Protein AF-A0AAW8M2N5-F1 (afdb_monomer_lite)

Sequence (302 aa):
MTERLRDKGEISAPSVSSPLQSGAGFVAFSQKALTTAKRERRYRFVQGSFRVTTLAVSMGLASPVYAETTIVPGGITCSRPGTSGTWTCQVPAAPGVGGHGMATITGIREGSTSSDVDLVQLNSWIANNLGQGSIVAGDTNSRAGAGALSLGMGASATDAGISAGYLAGSSASPGNWGNIAIGDQAGRLVNGQINIAVGAQAGVSVTGADNVALGFASGMGVIGNANFAAGGNSGQRIQGDYNTALGNQAGVDVEGSGNLAIGPLSGTAVKGNMNVALGWLAGSDIVADRSVSIGSEAVMSG

Structure (mmCIF, N/CA/C/O backbone):
data_AF-A0AAW8M2N5-F1
#
_entry.id   AF-A0AAW8M2N5-F1
#
loop_
_atom_site.group_PDB
_atom_site.id
_atom_site.type_symbol
_atom_site.label_atom_id
_atom_site.label_alt_id
_atom_site.label_comp_id
_atom_site.label_asym_id
_atom_site.label_entity_id
_atom_site.label_seq_id
_atom_site.pdbx_PDB_ins_code
_atom_site.Cartn_x
_atom_site.Cartn_y
_atom_site.Cartn_z
_atom_site.occupancy
_atom_site.B_iso_or_equiv
_atom_site.auth_seq_id
_atom_site.auth_comp_id
_atom_site.auth_asym_id
_atom_site.auth_atom_id
_atom_site.pdbx_PDB_model_num
ATOM 1 N N . MET A 1 1 ? 66.392 -28.907 -17.865 1.00 35.12 1 MET A N 1
ATOM 2 C CA . MET A 1 1 ? 67.578 -29.284 -17.069 1.00 35.12 1 MET A CA 1
ATOM 3 C C . MET A 1 1 ? 67.949 -28.082 -16.200 1.00 35.12 1 MET A C 1
ATOM 5 O O . MET A 1 1 ? 68.370 -27.085 -16.763 1.00 35.12 1 MET A O 1
ATOM 9 N N . THR A 1 2 ? 67.642 -28.175 -14.893 1.00 35.28 2 THR A N 1
ATOM 10 C CA . THR A 1 2 ? 68.252 -27.493 -13.712 1.00 35.28 2 THR A CA 1
ATOM 11 C C . THR A 1 2 ? 68.497 -25.965 -13.740 1.00 35.28 2 THR A C 1
ATOM 13 O O . THR A 1 2 ? 69.304 -25.503 -14.530 1.00 35.28 2 THR A O 1
ATOM 16 N N . GLU A 1 3 ? 67.780 -25.107 -12.991 1.00 38.44 3 GLU A N 1
ATOM 17 C CA . GLU A 1 3 ? 67.689 -24.883 -11.514 1.00 38.44 3 GLU A CA 1
ATOM 18 C C . GLU A 1 3 ? 68.742 -23.873 -10.971 1.00 38.44 3 GLU A C 1
ATOM 20 O O . GLU A 1 3 ? 69.931 -24.169 -11.007 1.00 38.44 3 GLU A O 1
ATOM 25 N N . ARG A 1 4 ? 68.323 -22.705 -10.429 1.00 34.38 4 ARG A N 1
ATOM 26 C CA . ARG A 1 4 ? 68.440 -22.326 -8.991 1.00 34.38 4 ARG A CA 1
ATOM 27 C C . ARG A 1 4 ? 68.085 -20.866 -8.643 1.00 34.38 4 ARG A C 1
ATOM 29 O O . ARG A 1 4 ? 68.373 -19.922 -9.364 1.00 34.38 4 ARG A O 1
ATOM 36 N N . LEU A 1 5 ? 67.473 -20.779 -7.460 1.00 37.44 5 LEU A N 1
ATOM 37 C CA . LEU A 1 5 ? 66.890 -19.672 -6.695 1.00 37.44 5 LEU A CA 1
ATOM 38 C C . LEU A 1 5 ? 67.917 -18.685 -6.105 1.00 37.44 5 LEU A C 1
ATOM 40 O O . LEU A 1 5 ? 69.009 -19.115 -5.736 1.00 37.44 5 LEU A O 1
ATOM 44 N N . ARG A 1 6 ? 67.494 -17.432 -5.853 1.00 39.78 6 ARG A N 1
ATOM 45 C CA . ARG A 1 6 ? 67.869 -16.611 -4.677 1.00 39.78 6 ARG A CA 1
ATOM 46 C C . ARG A 1 6 ? 66.755 -15.617 -4.308 1.00 39.78 6 ARG A C 1
ATOM 48 O O . ARG A 1 6 ? 65.919 -15.270 -5.129 1.00 39.78 6 ARG A O 1
ATOM 55 N N . ASP A 1 7 ? 66.778 -15.254 -3.034 1.00 39.53 7 ASP A N 1
ATOM 56 C CA . ASP A 1 7 ? 65.682 -14.940 -2.113 1.00 39.53 7 ASP A CA 1
ATOM 57 C C . ASP A 1 7 ? 65.466 -13.423 -1.867 1.00 39.53 7 ASP A C 1
ATOM 59 O O . ASP A 1 7 ? 66.414 -12.648 -1.971 1.00 39.53 7 ASP A O 1
ATOM 63 N N . LYS A 1 8 ? 64.254 -13.092 -1.384 1.00 35.25 8 LYS A N 1
ATOM 64 C CA . LYS A 1 8 ? 63.849 -12.014 -0.438 1.00 35.25 8 LYS A CA 1
ATOM 65 C C . LYS A 1 8 ? 63.829 -10.521 -0.827 1.00 35.25 8 LYS A C 1
ATOM 67 O O . LYS A 1 8 ? 64.847 -9.892 -1.086 1.00 35.25 8 LYS A O 1
ATOM 72 N N . GLY A 1 9 ? 62.643 -9.931 -0.624 1.00 31.70 9 GLY A N 1
ATOM 73 C CA . GLY A 1 9 ? 62.395 -8.503 -0.394 1.00 31.70 9 GLY A CA 1
ATOM 74 C C . GLY A 1 9 ? 61.045 -8.299 0.313 1.00 31.70 9 GLY A C 1
ATOM 75 O O . GLY A 1 9 ? 60.005 -8.303 -0.338 1.00 31.70 9 GLY A O 1
ATOM 76 N N . GLU A 1 10 ? 61.075 -8.191 1.646 1.00 33.66 10 GLU A N 1
ATOM 77 C CA . GLU A 1 10 ? 59.937 -7.872 2.526 1.00 33.66 10 GLU A CA 1
ATOM 78 C C . GLU A 1 10 ? 59.557 -6.383 2.457 1.00 33.66 10 GLU A C 1
ATOM 80 O O . GLU A 1 10 ? 60.407 -5.514 2.261 1.00 33.66 10 GLU A O 1
ATOM 85 N N . ILE A 1 11 ? 58.263 -6.107 2.652 1.00 33.78 11 ILE A N 1
ATOM 86 C CA . ILE A 1 11 ? 57.643 -4.777 2.665 1.00 33.78 11 ILE A CA 1
ATOM 87 C C . ILE A 1 11 ? 57.560 -4.256 4.107 1.00 33.78 11 ILE A C 1
ATOM 89 O O . ILE A 1 11 ? 57.090 -4.943 5.012 1.00 33.78 11 ILE A O 1
ATOM 93 N N . SER A 1 12 ? 58.000 -3.012 4.280 1.00 32.44 12 SER A N 1
ATOM 94 C CA . SER A 1 12 ? 58.073 -2.233 5.518 1.00 32.44 12 SER A CA 1
ATOM 95 C C . SER A 1 12 ? 56.713 -1.678 5.973 1.00 32.44 12 SER A C 1
ATOM 97 O O . SER A 1 12 ? 55.946 -1.172 5.157 1.00 32.44 12 SER A O 1
ATOM 99 N N . ALA A 1 13 ? 56.474 -1.642 7.287 1.00 34.09 13 ALA A N 1
ATOM 100 C CA . ALA A 1 13 ? 55.448 -0.819 7.939 1.00 34.09 13 ALA A CA 1
ATOM 101 C C . ALA A 1 13 ? 56.094 0.029 9.057 1.00 34.09 13 ALA A C 1
ATOM 103 O O . ALA A 1 13 ? 56.967 -0.497 9.753 1.00 34.09 13 ALA A O 1
ATOM 104 N N . PRO A 1 14 ? 55.707 1.307 9.264 1.00 36.50 14 PRO A N 1
ATOM 105 C CA . PRO A 1 14 ? 56.242 2.117 10.353 1.00 36.50 14 PRO A CA 1
ATOM 106 C C . PRO A 1 14 ? 55.323 2.173 11.588 1.00 36.50 14 PRO A C 1
ATOM 108 O O . PRO A 1 14 ? 54.108 2.001 11.529 1.00 36.50 14 PRO A O 1
ATOM 111 N N . SER A 1 15 ? 55.984 2.432 12.712 1.00 33.09 15 SER A N 1
ATOM 112 C CA . SER A 1 15 ? 55.554 2.490 14.114 1.00 33.09 15 SER A CA 1
ATOM 113 C C . SER A 1 15 ? 54.818 3.769 14.533 1.00 33.09 15 SER A C 1
ATOM 115 O O . SER A 1 15 ? 55.254 4.839 14.120 1.00 33.09 15 SER A O 1
ATOM 117 N N . VAL A 1 16 ? 53.887 3.683 15.504 1.00 32.69 16 VAL A N 1
ATOM 118 C CA . VAL A 1 16 ? 53.648 4.726 16.537 1.00 32.69 16 VAL A CA 1
ATOM 119 C C . VAL A 1 16 ? 53.200 4.086 17.875 1.00 32.69 16 VAL A C 1
ATOM 121 O O . VAL A 1 16 ? 52.563 3.039 17.912 1.00 32.69 16 VAL A O 1
ATOM 124 N N . SER A 1 17 ? 53.611 4.735 18.964 1.00 30.42 17 SER A N 1
ATOM 125 C CA . SER A 1 17 ? 53.649 4.435 20.404 1.00 30.42 17 SER A CA 1
ATOM 126 C C . SER A 1 17 ? 52.327 4.473 21.217 1.00 30.42 17 SER A C 1
ATOM 128 O O . SER A 1 17 ? 51.578 5.430 21.082 1.00 30.42 17 SER A O 1
ATOM 130 N N . SER A 1 18 ? 52.145 3.475 22.111 1.00 31.78 18 SER A N 1
ATOM 131 C CA . SER A 1 18 ? 51.698 3.439 23.547 1.00 31.78 18 SER A CA 1
ATOM 132 C C . SER A 1 18 ? 50.661 4.438 24.154 1.00 31.78 18 SER A C 1
ATOM 134 O O . SER A 1 18 ? 50.579 5.570 23.702 1.00 31.78 18 SER A O 1
ATOM 136 N N . PRO A 1 19 ? 50.125 4.192 25.379 1.00 47.25 19 PRO A N 1
ATOM 137 C CA . PRO A 1 19 ? 49.130 3.185 25.800 1.00 47.25 19 PRO A CA 1
ATOM 138 C C . PRO A 1 19 ? 47.932 3.829 26.563 1.00 47.25 19 PRO A C 1
ATOM 140 O O . PRO A 1 19 ? 48.054 4.947 27.047 1.00 47.25 19 PRO A O 1
ATOM 143 N N . LEU A 1 20 ? 46.801 3.132 26.774 1.00 26.81 20 LEU A N 1
ATOM 144 C CA . LEU A 1 20 ? 45.852 3.461 27.864 1.00 26.81 20 LEU A CA 1
ATOM 145 C C . LEU A 1 20 ? 44.888 2.302 28.178 1.00 26.81 20 LEU A C 1
ATOM 147 O O . LEU A 1 20 ? 44.364 1.634 27.291 1.00 26.81 20 LEU A O 1
ATOM 151 N N . GLN A 1 21 ? 44.712 2.070 29.479 1.00 32.06 21 GLN A N 1
ATOM 152 C CA . GLN A 1 21 ? 43.886 1.052 30.129 1.00 32.06 21 GLN A CA 1
ATOM 153 C C . GLN A 1 21 ? 42.381 1.368 30.089 1.00 32.06 21 GLN A C 1
ATOM 155 O O . GLN A 1 21 ? 41.981 2.518 30.230 1.00 32.06 21 GLN A O 1
ATOM 160 N N . SER A 1 22 ? 41.568 0.311 30.036 1.00 29.52 22 SER A N 1
ATOM 161 C CA . SER A 1 22 ? 40.323 0.019 30.792 1.00 29.52 22 SER A CA 1
ATOM 162 C C . SER A 1 22 ? 39.511 -0.944 29.910 1.00 29.52 22 SER A C 1
ATOM 164 O O . SER A 1 22 ? 39.483 -0.782 28.700 1.00 29.52 22 SER A O 1
ATOM 166 N N . GLY A 1 23 ? 38.949 -2.062 30.352 1.00 29.61 23 GLY A N 1
ATOM 167 C CA . GLY A 1 23 ? 38.239 -2.351 31.588 1.00 29.61 23 GLY A CA 1
ATOM 168 C C . GLY A 1 23 ? 36.891 -2.963 31.170 1.00 29.61 23 GLY A C 1
ATOM 169 O O . GLY A 1 23 ? 36.252 -2.440 30.267 1.00 29.61 23 GLY A O 1
ATOM 170 N N . ALA A 1 24 ? 36.484 -4.049 31.834 1.00 32.84 24 ALA A N 1
ATOM 171 C CA . ALA A 1 24 ? 35.226 -4.801 31.683 1.00 32.84 24 ALA A CA 1
ATOM 172 C C . ALA A 1 24 ? 35.176 -5.881 30.578 1.00 32.84 24 ALA A C 1
ATOM 174 O O . ALA A 1 24 ? 34.927 -5.634 29.402 1.00 32.84 24 ALA A O 1
ATOM 175 N N . GLY A 1 25 ? 35.376 -7.127 31.023 1.00 28.47 25 GLY A N 1
ATOM 176 C CA . GLY A 1 25 ? 35.178 -8.339 30.242 1.00 28.47 25 GLY A CA 1
ATOM 177 C C . GLY A 1 25 ? 33.706 -8.744 30.136 1.00 28.47 25 GLY A C 1
ATOM 178 O O . GLY A 1 25 ? 32.980 -8.788 31.127 1.00 28.47 25 GLY A O 1
ATOM 179 N N . PHE A 1 26 ? 33.310 -9.111 28.920 1.00 28.22 26 PHE A N 1
ATOM 180 C CA . PHE A 1 26 ? 32.185 -9.998 28.644 1.00 28.22 26 PHE A CA 1
ATOM 181 C C . PHE A 1 26 ? 32.666 -11.446 28.816 1.00 28.22 26 PHE A C 1
ATOM 183 O O . PHE A 1 26 ? 33.570 -11.888 28.109 1.00 28.22 26 PHE A O 1
ATOM 190 N N . VAL A 1 27 ? 32.077 -12.196 29.751 1.00 31.53 27 VAL A N 1
ATOM 191 C CA . VAL A 1 27 ? 32.311 -13.642 29.878 1.00 31.53 27 VAL A CA 1
ATOM 192 C C . VAL A 1 27 ? 31.273 -14.373 29.032 1.00 31.53 27 VAL A C 1
ATOM 194 O O . VAL A 1 27 ? 30.087 -14.388 29.356 1.00 31.53 27 VAL A O 1
ATOM 197 N N . ALA A 1 28 ? 31.736 -14.979 27.941 1.00 30.06 28 ALA A N 1
ATOM 198 C CA . ALA A 1 28 ? 30.980 -15.931 27.142 1.00 30.06 28 ALA A CA 1
ATOM 199 C C . ALA A 1 28 ? 30.916 -17.294 27.855 1.00 30.06 28 ALA A C 1
ATOM 201 O O . ALA A 1 28 ? 31.932 -17.829 28.302 1.00 30.06 28 ALA A O 1
ATOM 202 N N . PHE A 1 29 ? 29.713 -17.863 27.935 1.00 26.88 29 PHE A N 1
ATOM 203 C CA . PHE A 1 29 ? 29.480 -19.242 28.357 1.00 26.88 29 PHE A CA 1
ATOM 204 C C . PHE A 1 29 ? 30.089 -20.217 27.338 1.00 26.88 29 PHE A C 1
ATOM 206 O O . PHE A 1 29 ? 29.728 -20.197 26.164 1.00 26.88 29 PHE A O 1
ATOM 213 N N . SER A 1 30 ? 30.961 -21.114 27.802 1.00 33.38 30 SER A N 1
ATOM 214 C CA . SER A 1 30 ? 31.381 -22.306 27.061 1.00 33.38 30 SER A CA 1
ATOM 215 C C . SER A 1 30 ? 30.954 -23.545 27.843 1.00 33.38 30 SER A C 1
ATOM 217 O O . SER A 1 30 ? 31.400 -23.778 28.967 1.00 33.38 30 SER A O 1
ATOM 219 N N . GLN A 1 31 ? 30.033 -24.312 27.257 1.00 33.03 31 GLN A N 1
ATOM 220 C CA . GLN A 1 31 ? 29.623 -25.624 27.742 1.00 33.03 31 GLN A CA 1
ATOM 221 C C . GLN A 1 31 ? 30.753 -26.627 27.498 1.00 33.03 31 GLN A C 1
ATOM 223 O O . GLN A 1 31 ? 31.178 -26.833 26.361 1.00 33.03 31 GLN A O 1
ATOM 228 N N . LYS A 1 32 ? 31.185 -27.329 28.549 1.00 30.25 32 LYS A N 1
ATOM 229 C CA . LYS A 1 32 ? 31.897 -28.599 28.397 1.00 30.25 32 LYS A CA 1
ATOM 230 C C . LYS A 1 32 ? 31.340 -29.626 29.374 1.00 30.25 32 LYS A C 1
ATOM 232 O O . LYS A 1 32 ? 31.142 -29.350 30.553 1.00 30.25 32 LYS A O 1
ATOM 237 N N . ALA A 1 33 ? 31.013 -30.778 28.809 1.00 31.47 33 ALA A N 1
ATOM 238 C CA . ALA A 1 33 ? 30.183 -31.821 29.379 1.00 31.47 33 ALA A CA 1
ATOM 239 C C . ALA A 1 33 ? 30.949 -32.832 30.255 1.00 31.47 33 ALA A C 1
ATOM 241 O O . ALA A 1 33 ? 32.125 -33.093 30.025 1.00 31.47 33 ALA A O 1
ATOM 242 N N . LEU A 1 34 ? 30.173 -33.442 31.164 1.00 28.98 34 LEU A N 1
ATOM 243 C CA . LEU A 1 34 ? 30.237 -34.802 31.731 1.00 28.98 34 LEU A CA 1
ATOM 244 C C . LEU A 1 34 ? 31.520 -35.291 32.440 1.00 28.98 34 LEU A C 1
ATOM 246 O O . LEU A 1 34 ? 32.539 -35.537 31.807 1.00 28.98 34 LEU A O 1
ATOM 250 N N . THR A 1 35 ? 31.383 -35.701 33.712 1.00 31.33 35 THR A N 1
ATOM 251 C CA . THR A 1 35 ? 31.248 -37.136 34.085 1.00 31.33 35 THR A CA 1
ATOM 252 C C . THR A 1 35 ? 31.003 -37.372 35.598 1.00 31.33 35 THR A C 1
ATOM 254 O O . THR A 1 35 ? 31.789 -36.986 36.450 1.00 31.33 35 THR A O 1
ATOM 257 N N . THR A 1 36 ? 29.879 -38.049 35.881 1.00 31.61 36 THR A N 1
ATOM 258 C CA . THR A 1 36 ? 29.655 -39.168 36.832 1.00 31.61 36 THR A CA 1
ATOM 259 C C . THR A 1 36 ? 29.993 -39.053 38.335 1.00 31.61 36 THR A C 1
ATOM 261 O O . THR A 1 36 ? 31.144 -39.195 38.721 1.00 31.61 36 THR A O 1
ATOM 264 N N . ALA A 1 37 ? 28.964 -39.078 39.202 1.00 30.42 37 ALA A N 1
ATOM 265 C CA . ALA A 1 37 ? 28.880 -40.029 40.331 1.00 30.42 37 ALA A CA 1
ATOM 266 C C . ALA A 1 37 ? 27.469 -40.087 40.953 1.00 30.42 37 ALA A C 1
ATOM 268 O O . ALA A 1 37 ? 26.870 -39.088 41.338 1.00 30.42 37 ALA A O 1
ATOM 269 N N . LYS A 1 38 ? 26.959 -41.313 41.049 1.00 37.38 38 LYS A N 1
ATOM 270 C CA . LYS A 1 38 ? 25.618 -41.748 41.454 1.00 37.38 38 LYS A CA 1
ATOM 271 C C . LYS A 1 38 ? 25.557 -41.920 42.981 1.00 37.38 38 LYS A C 1
ATOM 273 O O . LYS A 1 38 ? 26.330 -42.714 43.513 1.00 37.38 38 LYS A O 1
ATOM 278 N N . ARG A 1 39 ? 24.625 -41.267 43.691 1.00 29.45 39 ARG A N 1
ATOM 279 C CA . ARG A 1 39 ? 24.182 -41.725 45.027 1.00 29.45 39 ARG A CA 1
ATOM 280 C C . ARG A 1 39 ? 22.834 -41.124 45.435 1.00 29.45 39 ARG A C 1
ATOM 282 O O . ARG A 1 39 ? 22.741 -39.962 45.808 1.00 29.45 39 ARG A O 1
ATOM 289 N N . GLU A 1 40 ? 21.799 -41.956 45.401 1.00 40.03 40 GLU A N 1
ATOM 290 C CA . GLU A 1 40 ? 20.510 -41.696 46.042 1.00 40.03 40 GLU A CA 1
ATOM 291 C C . GLU A 1 40 ? 20.656 -41.744 47.569 1.00 40.03 40 GLU A C 1
ATOM 293 O O . GLU A 1 40 ? 21.267 -42.673 48.103 1.00 40.03 40 GLU A O 1
ATOM 298 N N . ARG A 1 41 ? 20.046 -40.792 48.285 1.00 31.16 41 ARG A N 1
ATOM 299 C CA . ARG A 1 41 ? 19.627 -40.974 49.683 1.00 31.16 41 ARG A CA 1
ATOM 300 C C . ARG A 1 41 ? 18.450 -40.053 50.014 1.00 31.16 41 ARG A C 1
ATOM 302 O O . ARG A 1 41 ? 18.539 -38.837 49.896 1.00 31.16 41 ARG A O 1
ATOM 309 N N . ARG A 1 42 ? 17.348 -40.685 50.427 1.00 35.84 42 ARG A N 1
ATOM 310 C CA . ARG A 1 42 ? 16.105 -40.081 50.927 1.00 35.84 42 ARG A CA 1
ATOM 311 C C . ARG A 1 42 ? 16.387 -39.233 52.172 1.00 35.84 42 ARG A C 1
ATOM 313 O O . ARG A 1 42 ? 17.082 -39.720 53.062 1.00 35.84 42 ARG A O 1
ATOM 320 N N . TYR A 1 43 ? 15.767 -38.060 52.295 1.00 31.11 43 TYR A N 1
ATOM 321 C CA . TYR A 1 43 ? 15.690 -37.337 53.568 1.00 31.11 43 TYR A CA 1
ATOM 322 C C . TYR A 1 43 ? 14.243 -37.217 54.050 1.00 31.11 43 TYR A C 1
ATOM 324 O O . TYR A 1 43 ? 13.348 -36.793 53.324 1.00 31.11 43 TYR A O 1
ATOM 332 N N . ARG A 1 44 ? 14.049 -37.689 55.286 1.00 31.64 44 ARG A N 1
ATOM 333 C CA . ARG A 1 44 ? 12.813 -37.676 56.068 1.00 31.64 44 ARG A CA 1
ATOM 334 C C . ARG A 1 44 ? 12.501 -36.258 56.552 1.00 31.64 44 ARG A C 1
ATOM 336 O O . ARG A 1 44 ? 13.397 -35.532 56.968 1.00 31.64 44 ARG A O 1
ATOM 343 N N . PHE A 1 45 ? 11.210 -35.944 56.563 1.00 30.03 45 PHE A N 1
ATOM 344 C CA . PHE A 1 45 ? 10.593 -34.818 57.261 1.00 30.03 45 PHE A CA 1
ATOM 345 C C . PHE A 1 45 ? 10.927 -34.859 58.764 1.00 30.03 45 PHE A C 1
ATOM 347 O O . PHE A 1 45 ? 10.712 -35.887 59.408 1.00 30.03 45 PHE A O 1
ATOM 354 N N . VAL A 1 46 ? 11.394 -33.742 59.325 1.00 33.22 46 VAL A N 1
ATOM 355 C CA . VAL A 1 46 ? 11.418 -33.497 60.774 1.00 33.22 46 VAL A CA 1
ATOM 356 C C . VAL A 1 46 ? 10.691 -32.179 61.019 1.00 33.22 46 VAL A C 1
ATOM 358 O O . VAL A 1 46 ? 11.109 -31.132 60.532 1.00 33.22 46 VAL A O 1
ATOM 361 N N . GLN A 1 47 ? 9.571 -32.253 61.738 1.00 37.81 47 GLN A N 1
ATOM 362 C CA . GLN A 1 47 ? 8.876 -31.091 62.278 1.00 37.81 47 GLN A CA 1
ATOM 363 C C . GLN A 1 47 ? 9.672 -30.519 63.456 1.00 37.81 47 GLN A C 1
ATOM 365 O O . GLN A 1 47 ? 10.075 -31.260 64.349 1.00 37.81 47 GLN A O 1
ATOM 370 N N . GLY A 1 48 ? 9.848 -29.201 63.477 1.00 31.67 48 GLY A N 1
ATOM 371 C CA . GLY A 1 48 ? 10.388 -28.469 64.617 1.00 31.67 48 GLY A CA 1
ATOM 372 C C . GLY A 1 48 ? 9.788 -27.071 64.663 1.00 31.67 48 GLY A C 1
ATOM 373 O O . GLY A 1 48 ? 10.111 -26.223 63.837 1.00 31.67 48 GLY A O 1
ATOM 374 N N . SER A 1 49 ? 8.874 -26.850 65.604 1.00 35.06 49 SER A N 1
ATOM 375 C CA . SER A 1 49 ? 8.298 -25.543 65.912 1.00 35.06 49 SER A CA 1
ATOM 376 C C . SER A 1 49 ? 9.250 -24.761 66.819 1.00 35.06 49 SER A C 1
ATOM 378 O O . SER A 1 49 ? 9.632 -25.259 67.873 1.00 35.06 49 SER A O 1
ATOM 380 N N . PHE A 1 50 ? 9.584 -23.522 66.455 1.00 25.84 50 PHE A N 1
ATOM 381 C CA . PHE A 1 50 ? 10.234 -22.573 67.360 1.00 25.84 50 PHE A CA 1
ATOM 382 C C . PHE A 1 50 ? 9.628 -21.181 67.141 1.00 25.84 50 PHE A C 1
ATOM 384 O O . PHE A 1 50 ? 9.666 -20.645 66.036 1.00 25.84 50 PHE A O 1
ATOM 391 N N . ARG A 1 51 ? 9.018 -20.613 68.187 1.00 36.03 51 ARG A N 1
ATOM 392 C CA . ARG A 1 51 ? 8.562 -19.217 68.244 1.00 36.03 51 ARG A CA 1
ATOM 393 C C . ARG A 1 51 ? 9.383 -18.491 69.303 1.00 36.03 51 ARG A C 1
ATOM 395 O O . ARG A 1 51 ? 9.272 -18.875 70.459 1.00 36.03 51 ARG A O 1
ATOM 402 N N . VAL A 1 52 ? 10.088 -17.419 68.930 1.00 29.69 52 VAL A N 1
ATOM 403 C CA . VAL A 1 52 ? 10.422 -16.280 69.810 1.00 29.69 52 VAL A CA 1
ATOM 404 C C . VAL A 1 52 ? 10.476 -14.994 68.961 1.00 29.69 52 VAL A C 1
ATOM 406 O O . VAL A 1 52 ? 11.338 -14.828 68.108 1.00 29.69 52 VAL A O 1
ATOM 409 N N . THR A 1 53 ? 9.451 -14.167 69.175 1.00 31.52 53 THR A N 1
ATOM 410 C CA . THR A 1 53 ? 9.372 -12.691 69.244 1.00 31.52 53 THR A CA 1
ATOM 411 C C . THR A 1 53 ? 10.287 -11.774 68.401 1.00 31.52 53 THR A C 1
ATOM 413 O O . THR A 1 53 ? 11.469 -11.608 68.665 1.00 31.52 53 THR A O 1
ATOM 416 N N . THR A 1 54 ? 9.619 -11.071 67.476 1.00 34.78 54 THR A N 1
ATOM 417 C CA . THR A 1 54 ? 9.725 -9.648 67.081 1.00 34.78 54 THR A CA 1
ATOM 418 C C . THR A 1 54 ? 11.107 -8.999 66.920 1.00 34.78 54 THR A C 1
ATOM 420 O O . THR A 1 54 ? 11.672 -8.452 67.862 1.00 34.78 54 THR A O 1
ATOM 423 N N . LEU A 1 55 ? 11.527 -8.869 65.657 1.00 26.95 55 LEU A N 1
ATOM 424 C CA . LEU A 1 55 ? 12.390 -7.791 65.174 1.00 26.95 55 LEU A CA 1
ATOM 425 C C . LEU A 1 55 ? 11.660 -7.118 64.000 1.00 26.95 55 LEU A C 1
ATOM 427 O O . LEU A 1 55 ? 11.489 -7.720 62.942 1.00 26.95 55 LEU A O 1
ATOM 431 N N . ALA A 1 56 ? 11.148 -5.905 64.212 1.00 33.31 56 ALA A N 1
ATOM 432 C CA . ALA A 1 56 ? 10.520 -5.115 63.159 1.00 33.31 56 ALA A CA 1
ATOM 433 C C . ALA A 1 56 ? 11.607 -4.557 62.229 1.00 33.31 56 ALA A C 1
ATOM 435 O O . ALA A 1 56 ? 12.446 -3.771 62.664 1.00 33.31 56 ALA A O 1
ATOM 436 N N . VAL A 1 57 ? 11.572 -4.944 60.953 1.00 30.66 57 VAL A N 1
ATOM 437 C CA . VAL A 1 57 ? 12.310 -4.274 59.877 1.00 30.66 57 VAL A CA 1
ATOM 438 C C . VAL A 1 57 ? 11.291 -3.800 58.845 1.00 30.66 57 VAL A C 1
ATOM 440 O O . VAL A 1 57 ? 10.596 -4.591 58.218 1.00 30.66 57 VAL A O 1
ATOM 443 N N . SER A 1 58 ? 11.182 -2.474 58.805 1.00 30.55 58 SER A N 1
ATOM 444 C CA . SER A 1 58 ? 10.588 -1.571 57.816 1.00 30.55 58 SER A CA 1
ATOM 445 C C . SER A 1 58 ? 9.805 -2.167 56.641 1.00 30.55 58 SER A C 1
ATOM 447 O O . SER A 1 58 ? 10.340 -2.883 55.796 1.00 30.55 58 SER A O 1
ATOM 449 N N . MET A 1 59 ? 8.568 -1.686 56.516 1.00 38.59 59 MET A N 1
ATOM 450 C CA . MET A 1 59 ? 7.777 -1.668 55.290 1.00 38.59 59 MET A CA 1
ATOM 451 C C . MET A 1 59 ? 8.586 -1.055 54.137 1.00 38.59 59 MET A C 1
ATOM 453 O O . MET A 1 59 ? 8.750 0.159 54.055 1.00 38.59 59 MET A O 1
ATOM 457 N N . GLY A 1 60 ? 9.070 -1.902 53.234 1.00 32.16 60 GLY A N 1
ATOM 458 C CA . GLY A 1 60 ? 9.352 -1.531 51.854 1.00 32.16 60 GLY A CA 1
ATOM 459 C C . GLY A 1 60 ? 8.101 -1.816 51.038 1.00 32.16 60 GLY A C 1
ATOM 460 O O . GLY A 1 60 ? 7.871 -2.952 50.634 1.00 32.16 60 GLY A O 1
ATOM 461 N N . LEU A 1 61 ? 7.261 -0.796 50.868 1.00 38.41 61 LEU A N 1
ATOM 462 C CA . LEU A 1 61 ? 6.099 -0.814 49.987 1.00 38.41 61 LEU A CA 1
ATOM 463 C C . LEU A 1 61 ? 6.562 -1.012 48.537 1.00 38.41 61 LEU A C 1
ATOM 465 O O . LEU A 1 61 ? 6.855 -0.054 47.832 1.00 38.41 61 LEU A O 1
ATOM 469 N N . ALA A 1 62 ? 6.596 -2.253 48.077 1.00 35.03 62 ALA A N 1
ATOM 470 C CA . ALA A 1 62 ? 6.280 -2.554 46.693 1.00 35.03 62 ALA A CA 1
ATOM 471 C C . ALA A 1 62 ? 5.034 -3.426 46.757 1.00 35.03 62 ALA A C 1
ATOM 473 O O . ALA A 1 62 ? 5.106 -4.637 46.965 1.00 35.03 62 ALA A O 1
ATOM 474 N N . SER A 1 63 ? 3.882 -2.757 46.713 1.00 39.50 63 SER A N 1
ATOM 475 C CA . SER A 1 63 ? 2.572 -3.375 46.564 1.00 39.50 63 SER A CA 1
ATOM 476 C C . SER A 1 63 ? 2.658 -4.509 45.538 1.00 39.50 63 SER A C 1
ATOM 478 O O . SER A 1 63 ? 3.327 -4.325 44.516 1.00 39.50 63 SER A O 1
ATOM 480 N N . PRO A 1 64 ? 1.985 -5.658 45.739 1.00 43.38 64 PRO A N 1
ATOM 481 C CA . PRO A 1 64 ? 1.732 -6.535 44.607 1.00 43.38 64 PRO A CA 1
ATOM 482 C C . PRO A 1 64 ? 1.099 -5.663 43.517 1.00 43.38 64 PRO A C 1
ATOM 484 O O . PRO A 1 64 ? 0.156 -4.915 43.785 1.00 43.38 64 PRO A O 1
ATOM 487 N N . VAL A 1 65 ? 1.698 -5.663 42.325 1.00 42.03 65 VAL A N 1
ATOM 488 C CA . VAL A 1 65 ? 1.145 -4.997 41.146 1.00 42.03 65 VAL A CA 1
ATOM 489 C C . VAL A 1 65 ? -0.134 -5.758 40.820 1.00 42.03 65 VAL A C 1
ATOM 491 O O . VAL A 1 65 ? -0.118 -6.741 40.088 1.00 42.03 65 VAL A O 1
ATOM 494 N N . TYR A 1 66 ? -1.228 -5.365 41.469 1.00 43.59 66 TYR A N 1
ATOM 495 C CA . TYR A 1 66 ? -2.559 -5.843 41.160 1.00 43.59 66 TYR A CA 1
ATOM 496 C C . TYR A 1 66 ? -2.864 -5.369 39.737 1.00 43.59 66 TYR A C 1
ATOM 498 O O . TYR A 1 66 ? -3.103 -4.187 39.484 1.00 43.59 66 TYR A O 1
ATOM 506 N N . ALA A 1 67 ? -2.800 -6.296 38.787 1.00 42.56 67 ALA A N 1
ATOM 507 C CA . ALA A 1 67 ? -3.785 -6.283 37.724 1.00 42.56 67 ALA A CA 1
ATOM 508 C C . ALA A 1 67 ? -5.158 -6.617 38.341 1.00 42.56 67 ALA A C 1
ATOM 510 O O . ALA A 1 67 ? -5.236 -7.070 39.479 1.00 42.56 67 ALA A O 1
ATOM 511 N N . GLU A 1 68 ? -6.212 -6.450 37.547 1.00 51.53 68 GLU A N 1
ATOM 512 C CA . GLU A 1 68 ? -7.555 -7.004 37.782 1.00 51.53 68 GLU A CA 1
ATOM 513 C C . GLU A 1 68 ? -8.529 -6.101 38.542 1.00 51.53 68 GLU A C 1
ATOM 515 O O . GLU A 1 68 ? -9.125 -6.468 39.548 1.00 51.53 68 GLU A O 1
ATOM 520 N N . THR A 1 69 ? -8.823 -4.935 37.968 1.00 54.41 69 THR A N 1
ATOM 521 C CA . THR A 1 69 ? -10.237 -4.537 37.909 1.00 54.41 69 THR A CA 1
ATOM 522 C C . THR A 1 69 ? -10.760 -4.988 36.556 1.00 54.41 69 THR A C 1
ATOM 524 O O . THR A 1 69 ? -10.473 -4.358 35.546 1.00 54.41 69 THR A O 1
ATOM 527 N N . THR A 1 70 ? -11.450 -6.124 36.530 1.00 58.56 70 THR A N 1
ATOM 528 C CA . THR A 1 70 ? -12.102 -6.634 35.323 1.00 58.56 70 THR A CA 1
ATOM 529 C C . THR A 1 70 ? -13.542 -6.154 35.321 1.00 58.56 70 THR A C 1
ATOM 531 O O . THR A 1 70 ? -14.335 -6.569 36.164 1.00 58.56 70 THR A O 1
ATOM 534 N N . ILE A 1 71 ? -13.889 -5.280 34.381 1.00 63.97 71 ILE A N 1
ATOM 535 C CA . ILE A 1 71 ? -15.279 -4.871 34.159 1.00 63.97 71 ILE A CA 1
ATOM 536 C C . ILE A 1 71 ? -15.825 -5.727 33.018 1.00 63.97 71 ILE A C 1
ATOM 538 O O . ILE A 1 71 ? -15.183 -5.802 31.970 1.00 63.97 71 ILE A O 1
ATOM 542 N N . VAL A 1 72 ? -16.991 -6.354 33.226 1.00 61.50 72 VAL A N 1
ATOM 543 C CA . VAL A 1 72 ? -17.678 -7.171 32.208 1.00 61.50 72 VAL A CA 1
ATOM 544 C C . VAL A 1 72 ? -19.103 -6.671 31.927 1.00 61.50 72 VAL A C 1
ATOM 546 O O . VAL A 1 72 ? -20.074 -7.300 32.350 1.00 61.50 72 VAL A O 1
ATOM 549 N N . PRO A 1 73 ? -19.288 -5.547 31.213 1.00 63.91 73 PRO A N 1
ATOM 550 C CA . PRO A 1 73 ? -20.588 -5.146 30.694 1.00 63.91 73 PRO A CA 1
ATOM 551 C C . PRO A 1 73 ? -20.771 -5.713 29.279 1.00 63.91 73 PRO A C 1
ATOM 553 O O . PRO A 1 73 ? -19.959 -5.464 28.390 1.00 63.91 73 PRO A O 1
ATOM 556 N N . GLY A 1 74 ? -21.838 -6.483 29.047 1.00 65.50 74 GLY A N 1
ATOM 557 C CA . GLY A 1 74 ? -22.203 -6.928 27.692 1.00 65.50 74 GLY A CA 1
ATOM 558 C C . GLY A 1 74 ? -21.139 -7.770 26.967 1.00 65.50 74 GLY A C 1
ATOM 559 O O . GLY A 1 74 ? -21.118 -7.788 25.741 1.00 65.50 74 GLY A O 1
ATOM 560 N N . GLY A 1 75 ? -20.248 -8.444 27.707 1.00 76.88 75 GLY A N 1
ATOM 561 C CA . GLY A 1 75 ? -19.182 -9.297 27.161 1.00 76.88 75 GLY A CA 1
ATOM 562 C C . GLY A 1 75 ? -17.853 -8.590 26.864 1.00 76.88 75 GLY A C 1
ATOM 563 O O . GLY A 1 75 ? -16.879 -9.265 26.537 1.00 76.88 75 GLY A O 1
ATOM 564 N N . ILE A 1 76 ? -17.773 -7.265 27.011 1.00 83.94 76 ILE A N 1
ATOM 565 C CA . ILE A 1 76 ? -16.511 -6.518 26.906 1.00 83.94 76 ILE A CA 1
ATOM 566 C C . ILE A 1 76 ? -15.693 -6.763 28.171 1.00 83.94 76 ILE A C 1
ATOM 568 O O . ILE A 1 76 ? -16.224 -6.618 29.264 1.00 83.94 76 ILE A O 1
ATOM 572 N N . THR A 1 77 ? -14.413 -7.103 28.036 1.00 87.75 77 THR A N 1
ATOM 573 C CA . THR A 1 77 ? -13.513 -7.334 29.177 1.00 87.75 77 THR A CA 1
ATOM 574 C C . THR A 1 77 ? -12.399 -6.302 29.159 1.00 87.75 77 THR A C 1
ATOM 576 O O . THR A 1 77 ? -11.614 -6.274 28.216 1.00 87.75 77 THR A O 1
ATOM 579 N N . CYS A 1 78 ? -12.305 -5.462 30.188 1.00 88.44 78 CYS A N 1
ATOM 580 C CA . CYS A 1 78 ? -11.253 -4.447 30.285 1.00 88.44 78 CYS A CA 1
ATOM 581 C C . CYS A 1 78 ? -10.331 -4.688 31.479 1.00 88.44 78 CYS A C 1
ATOM 583 O O . CYS A 1 78 ? -10.794 -5.105 32.537 1.00 88.44 78 CYS A O 1
ATOM 585 N N . SER A 1 79 ? -9.044 -4.384 31.321 1.00 88.50 79 SER A N 1
ATOM 586 C CA . SER A 1 79 ? -8.040 -4.424 32.384 1.00 88.50 79 SER A CA 1
ATOM 587 C C . SER A 1 79 ? -7.037 -3.275 32.245 1.00 88.50 79 SER A C 1
ATOM 589 O O . SER A 1 79 ? -6.804 -2.748 31.153 1.00 88.50 79 SER A O 1
ATOM 591 N N . ARG A 1 80 ? -6.437 -2.869 33.367 1.00 86.75 80 ARG A N 1
ATOM 592 C CA . ARG A 1 80 ? -5.321 -1.916 33.404 1.00 86.75 80 ARG A CA 1
ATOM 593 C C . ARG A 1 80 ? -4.293 -2.317 34.467 1.00 86.75 80 ARG A C 1
ATOM 595 O O . ARG A 1 80 ? -4.666 -2.972 35.445 1.00 86.75 80 ARG A O 1
ATOM 602 N N . PRO A 1 81 ? -3.021 -1.923 34.318 1.00 78.75 81 PRO A N 1
ATOM 603 C CA . PRO A 1 81 ? -2.032 -2.066 35.382 1.00 78.75 81 PRO A CA 1
ATOM 604 C C . PRO A 1 81 ? -2.271 -1.038 36.503 1.00 78.75 81 PRO A C 1
ATOM 606 O O . PRO A 1 81 ? -2.192 0.162 36.260 1.00 78.75 81 PRO A O 1
ATOM 609 N N . GLY A 1 82 ? -2.508 -1.485 37.740 1.00 74.44 82 GLY A N 1
ATOM 6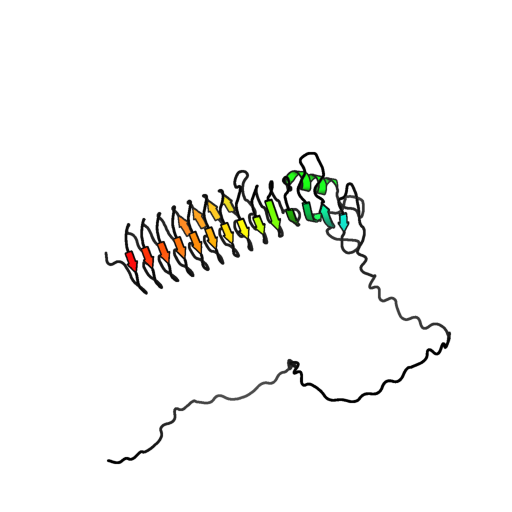10 C CA . GLY A 1 82 ? -2.617 -0.601 38.908 1.00 74.44 82 GLY A CA 1
ATOM 611 C C . GLY A 1 82 ? -3.890 0.262 38.961 1.00 74.44 82 GLY A C 1
ATOM 612 O O . GLY A 1 82 ? -4.928 -0.078 38.394 1.00 74.44 82 GLY A O 1
ATOM 613 N N . THR A 1 83 ? -3.828 1.374 39.703 1.00 72.81 83 THR A N 1
ATOM 614 C CA . THR A 1 83 ? -4.974 2.271 39.971 1.00 72.81 83 THR A CA 1
ATOM 615 C C . THR A 1 83 ? -5.000 3.533 39.108 1.00 72.81 83 THR A C 1
ATOM 617 O O . THR A 1 83 ? -5.929 4.329 39.235 1.00 72.81 83 THR A O 1
ATOM 620 N N . SER A 1 84 ? -4.008 3.722 38.238 1.00 74.25 84 SER A N 1
ATOM 621 C CA . SER A 1 84 ? -3.913 4.838 37.296 1.00 74.25 84 SER A CA 1
ATOM 622 C C . SER A 1 84 ? -3.324 4.357 35.970 1.00 74.25 84 SER A C 1
ATOM 624 O O . SER A 1 84 ? -2.472 3.471 35.952 1.00 74.25 84 SER A O 1
ATOM 626 N N . GLY A 1 85 ? -3.778 4.927 34.852 1.00 75.81 85 GLY A N 1
ATOM 627 C CA . GLY A 1 85 ? -3.256 4.606 33.519 1.00 75.81 85 GLY A CA 1
ATOM 628 C C . GLY A 1 85 ? -4.348 4.296 32.499 1.00 75.81 85 GLY A C 1
ATOM 629 O O . GLY A 1 85 ? -5.538 4.433 32.771 1.00 75.81 85 GLY A O 1
ATOM 630 N N . THR A 1 86 ? -3.941 3.897 31.294 1.00 82.75 86 THR A N 1
ATOM 631 C CA . THR A 1 86 ? -4.877 3.580 30.210 1.00 82.75 86 THR A CA 1
ATOM 632 C C . THR A 1 86 ? -5.439 2.171 30.339 1.00 82.75 86 THR A C 1
ATOM 634 O O . THR A 1 86 ? -4.763 1.234 30.768 1.00 82.75 86 THR A O 1
ATOM 637 N N . TRP A 1 87 ? -6.689 2.016 29.918 1.00 89.38 87 TRP A N 1
ATOM 638 C CA . TRP A 1 87 ? -7.348 0.721 29.861 1.00 89.38 87 TRP A CA 1
ATOM 639 C C . TRP A 1 87 ? -7.050 -0.007 28.555 1.00 89.38 87 TRP A C 1
ATOM 641 O O . TRP A 1 87 ? -6.951 0.606 27.486 1.00 89.38 87 TRP A O 1
ATOM 651 N N . THR A 1 88 ? -6.947 -1.331 28.657 1.00 91.00 88 THR A N 1
ATOM 652 C CA . THR A 1 88 ? -6.989 -2.260 27.528 1.00 91.00 88 THR A CA 1
ATOM 653 C C . THR A 1 88 ? -8.299 -3.024 27.584 1.00 91.00 88 THR A C 1
ATOM 655 O O . THR A 1 88 ? -8.617 -3.614 28.612 1.00 91.00 88 THR A O 1
ATOM 658 N N . CYS A 1 89 ? -9.055 -3.022 26.493 1.00 91.31 89 CYS A N 1
ATOM 659 C CA . CYS A 1 89 ? -10.366 -3.648 26.410 1.00 91.31 89 CYS A CA 1
ATOM 660 C C . CYS A 1 89 ? -10.417 -4.664 25.270 1.00 91.31 89 CYS A C 1
ATOM 662 O O . CYS A 1 89 ? -10.048 -4.366 24.135 1.00 91.31 89 CYS A O 1
ATOM 664 N N . GLN A 1 90 ? -10.906 -5.859 25.579 1.00 92.00 90 GLN A N 1
ATOM 665 C CA . GLN A 1 90 ? -11.271 -6.889 24.621 1.00 92.00 90 GLN A CA 1
ATOM 666 C C . GLN A 1 90 ? -12.761 -6.770 24.317 1.00 92.00 90 GLN A C 1
ATOM 668 O O . GLN A 1 90 ? -13.605 -6.877 25.208 1.00 92.00 90 GLN A O 1
ATOM 673 N N . VAL A 1 91 ? -13.070 -6.541 23.049 1.00 89.81 91 VAL A N 1
ATOM 674 C CA . VAL A 1 91 ? -14.421 -6.428 22.515 1.00 89.81 91 VAL A CA 1
ATOM 675 C C . VAL A 1 91 ? -14.701 -7.705 21.721 1.00 89.81 91 VAL A C 1
ATOM 677 O O . VAL A 1 91 ? -14.043 -7.932 20.698 1.00 89.81 91 VAL A O 1
ATOM 680 N N . PRO A 1 92 ? -15.616 -8.575 22.182 1.00 85.75 92 PRO A N 1
ATOM 681 C CA . PRO A 1 92 ? -15.995 -9.759 21.426 1.00 85.75 92 PRO A CA 1
ATOM 682 C C . PRO A 1 92 ? -16.797 -9.364 20.184 1.00 85.75 92 PRO A C 1
ATOM 684 O O . PRO A 1 92 ? -17.404 -8.294 20.131 1.00 85.75 92 PRO A O 1
ATOM 687 N N . ALA A 1 93 ? -16.858 -10.266 19.206 1.00 78.69 93 ALA A N 1
ATOM 688 C CA . ALA A 1 93 ? -17.790 -10.113 18.097 1.00 78.69 93 ALA A CA 1
ATOM 689 C C . ALA A 1 93 ? -19.234 -10.134 18.636 1.00 78.69 93 ALA A C 1
ATOM 691 O O . ALA A 1 93 ? -19.633 -11.081 19.321 1.00 78.69 93 ALA A O 1
ATOM 692 N N . ALA A 1 94 ? -20.016 -9.092 18.349 1.00 64.50 94 ALA A N 1
ATOM 693 C CA . ALA A 1 94 ? -21.393 -8.988 18.827 1.00 64.50 94 ALA A CA 1
ATOM 694 C C . ALA A 1 94 ? -22.325 -9.931 18.030 1.00 64.50 94 ALA A C 1
ATOM 696 O O . ALA A 1 94 ? -22.382 -9.823 16.801 1.00 64.50 94 ALA A O 1
ATOM 697 N N . PRO A 1 95 ? -23.104 -10.828 18.669 1.00 55.00 95 PRO A N 1
ATOM 698 C CA . PRO A 1 95 ? -24.108 -11.621 17.965 1.00 55.00 95 PRO A CA 1
ATOM 699 C C . PRO A 1 95 ? -25.315 -10.750 17.572 1.00 55.00 95 PRO A C 1
ATOM 701 O O . PRO A 1 95 ? -26.025 -10.255 18.439 1.00 55.00 95 PRO A O 1
ATOM 704 N N . GLY A 1 96 ? -25.573 -10.596 16.267 1.00 52.78 96 GLY A N 1
ATOM 705 C CA . GLY A 1 96 ? -26.882 -10.197 15.725 1.00 52.78 96 GLY A CA 1
ATOM 706 C C . GLY A 1 96 ? -27.418 -8.796 16.066 1.00 52.78 96 GLY A C 1
ATOM 707 O O . GLY A 1 96 ? -28.360 -8.677 16.830 1.00 52.78 96 GLY A O 1
ATOM 708 N N . VAL A 1 97 ? -26.875 -7.764 15.419 1.00 43.66 97 VAL A N 1
ATOM 709 C CA . VAL A 1 97 ? -27.527 -6.648 14.685 1.00 43.66 97 VAL A CA 1
ATOM 710 C C . VAL A 1 97 ? -26.354 -5.861 14.102 1.00 43.66 97 VAL A C 1
ATOM 712 O O . VAL A 1 97 ? -25.674 -5.129 14.808 1.00 43.66 97 VAL A O 1
ATOM 715 N N . GLY A 1 98 ? -25.992 -6.138 12.850 1.00 56.66 98 GLY A N 1
ATOM 716 C CA . GLY A 1 98 ? -24.813 -5.535 12.205 1.00 56.66 98 GLY A CA 1
ATOM 717 C C . GLY A 1 98 ? -23.452 -6.151 12.567 1.00 56.66 98 GLY A C 1
ATOM 718 O O . GLY A 1 98 ? -22.487 -5.880 11.866 1.00 56.66 98 GLY A O 1
ATOM 719 N N . GLY A 1 99 ? -23.377 -7.015 13.591 1.00 64.75 99 GLY A N 1
ATOM 720 C CA . GLY A 1 99 ? -22.267 -7.945 13.848 1.00 64.75 99 GLY A CA 1
ATOM 721 C C . GLY A 1 99 ? -20.877 -7.327 13.710 1.00 64.75 99 GLY A C 1
ATOM 722 O O . GLY A 1 99 ? -20.108 -7.752 12.848 1.00 64.75 99 GLY A O 1
ATOM 723 N N . HIS A 1 100 ? -20.575 -6.309 14.520 1.00 80.50 100 HIS A N 1
ATOM 724 C CA . HIS A 1 100 ? -19.246 -5.702 14.551 1.00 80.50 100 HIS A CA 1
ATOM 725 C C . HIS A 1 100 ? -18.160 -6.765 14.765 1.00 80.50 100 HIS A C 1
ATOM 727 O O . HIS A 1 100 ? -18.395 -7.813 15.377 1.00 80.50 100 HIS A O 1
ATOM 733 N N . GLY A 1 101 ? -16.974 -6.485 14.231 1.00 87.44 101 GLY A N 1
ATOM 734 C CA . GLY A 1 101 ? -15.796 -7.317 14.417 1.00 87.44 101 GLY A CA 1
ATOM 735 C C . GLY A 1 101 ? -15.353 -7.449 15.872 1.00 87.44 101 GLY A C 1
ATOM 736 O O . GLY A 1 101 ? -15.974 -6.931 16.800 1.00 87.44 101 GLY A O 1
ATOM 737 N N . MET A 1 102 ? -14.240 -8.143 16.065 1.00 92.00 102 MET A N 1
ATOM 738 C CA . MET A 1 102 ? -13.592 -8.262 17.368 1.00 92.00 102 MET A CA 1
ATOM 739 C C . MET A 1 102 ? -12.433 -7.276 17.488 1.00 92.00 102 MET A C 1
ATOM 741 O O . MET A 1 102 ? -11.731 -7.008 16.511 1.00 92.00 102 MET A O 1
ATOM 745 N N . ALA A 1 103 ? -12.191 -6.770 18.696 1.00 94.00 103 ALA A N 1
ATOM 746 C CA . ALA A 1 103 ? -11.072 -5.869 18.941 1.00 94.00 103 ALA A CA 1
ATOM 747 C C . ALA A 1 103 ? -10.341 -6.142 20.251 1.00 94.00 103 ALA A C 1
ATOM 749 O O . ALA A 1 103 ? -10.939 -6.509 21.255 1.00 94.00 103 ALA A O 1
ATOM 750 N N . THR A 1 104 ? -9.038 -5.879 20.253 1.00 95.06 104 THR A N 1
ATOM 751 C CA . THR A 1 104 ? -8.268 -5.558 21.456 1.00 95.06 104 THR A CA 1
ATOM 752 C C . THR A 1 104 ? -7.787 -4.120 21.322 1.00 95.06 104 THR A C 1
ATOM 754 O O . THR A 1 104 ? -6.950 -3.820 20.472 1.00 95.06 104 THR A O 1
ATOM 757 N N . ILE A 1 105 ? -8.343 -3.221 22.128 1.00 93.62 105 ILE A N 1
ATOM 758 C CA . ILE A 1 105 ? -8.116 -1.783 22.011 1.00 93.62 105 ILE A CA 1
ATOM 759 C C . ILE A 1 105 ? -7.466 -1.234 23.278 1.00 93.62 105 ILE A C 1
ATOM 761 O O . ILE A 1 105 ? -7.912 -1.510 24.390 1.00 93.62 105 ILE A O 1
ATOM 765 N N . THR A 1 106 ? -6.398 -0.466 23.113 1.00 92.50 106 THR A N 1
ATOM 766 C CA . THR A 1 106 ? -5.666 0.200 24.198 1.00 92.50 106 THR A CA 1
ATOM 767 C C . THR A 1 106 ? -5.934 1.703 24.185 1.00 92.50 106 THR A C 1
ATOM 769 O O . THR A 1 106 ? -6.432 2.254 23.202 1.00 92.50 106 THR A O 1
ATOM 772 N N . GLY A 1 107 ? -5.590 2.395 25.273 1.00 89.19 107 GLY A N 1
ATOM 773 C CA . GLY A 1 107 ? -5.685 3.858 25.319 1.00 89.19 107 GLY A CA 1
ATOM 774 C C . GLY A 1 107 ? -7.085 4.389 25.635 1.00 89.19 107 GLY A C 1
ATOM 775 O O . GLY A 1 107 ? -7.331 5.583 25.458 1.00 89.19 107 GLY A O 1
ATOM 776 N N . ILE A 1 108 ? -7.992 3.530 26.111 1.00 89.25 108 ILE A N 1
ATOM 777 C CA . ILE A 1 108 ? -9.314 3.954 26.587 1.00 89.25 108 ILE A CA 1
ATOM 778 C C . ILE A 1 108 ? -9.148 4.697 27.920 1.00 89.25 108 ILE A C 1
ATOM 780 O O . ILE A 1 108 ? -8.365 4.276 28.780 1.00 89.25 108 ILE A O 1
ATOM 784 N N . ARG A 1 109 ? -9.842 5.833 28.067 1.00 87.19 109 ARG A N 1
ATOM 785 C CA . ARG A 1 109 ? -9.721 6.711 29.237 1.00 87.19 109 ARG A CA 1
ATOM 786 C C . ARG A 1 109 ? -10.626 6.260 30.381 1.00 87.19 109 ARG A C 1
ATOM 788 O O . ARG A 1 109 ? -11.619 5.561 30.185 1.00 87.19 109 ARG A O 1
ATOM 795 N N . GLU A 1 110 ? -10.245 6.679 31.581 1.00 84.12 110 GLU A N 1
ATOM 796 C CA . GLU A 1 110 ? -11.074 6.551 32.777 1.00 84.12 110 GLU A CA 1
ATOM 797 C C . GLU A 1 110 ? -12.311 7.452 32.670 1.00 84.12 110 GLU A C 1
ATOM 799 O O . GLU A 1 110 ? -12.244 8.544 32.094 1.00 84.12 110 GLU A O 1
ATOM 804 N N . GLY A 1 111 ? -13.431 6.994 33.229 1.00 77.75 111 GLY A N 1
ATOM 805 C CA . GLY A 1 111 ? -14.647 7.790 33.363 1.00 77.75 111 GLY A CA 1
ATOM 806 C C . GLY A 1 111 ? -14.448 8.984 34.301 1.00 77.75 111 GLY A C 1
ATOM 807 O O . GLY A 1 111 ? -13.581 8.989 35.172 1.00 77.75 111 GLY A O 1
ATOM 808 N N . SER A 1 112 ? -15.281 10.013 34.146 1.00 67.31 112 SER A N 1
ATOM 809 C CA . SER A 1 112 ? -15.124 11.316 34.810 1.00 67.31 112 SER A CA 1
ATOM 810 C C . SER A 1 112 ? -15.153 11.290 36.346 1.00 67.31 112 SER A C 1
ATOM 812 O O . SER A 1 112 ? -14.744 12.272 36.964 1.00 67.31 112 SER A O 1
ATOM 814 N N . THR A 1 113 ? -15.625 10.207 36.975 1.00 65.88 113 THR A N 1
ATOM 815 C CA . THR A 1 113 ? -15.799 10.136 38.438 1.00 65.88 113 THR A CA 1
ATOM 816 C C . THR A 1 113 ? -15.540 8.765 39.072 1.00 65.88 113 THR A C 1
ATOM 818 O O . THR A 1 113 ? -15.753 8.621 40.275 1.00 65.88 113 THR A O 1
ATOM 821 N N . SER A 1 114 ? -15.103 7.749 38.325 1.00 63.44 114 SER A N 1
ATOM 822 C CA . SER A 1 114 ? -14.823 6.422 38.888 1.00 63.44 114 SER A CA 1
ATOM 823 C C . SER A 1 114 ? -13.552 5.825 38.302 1.00 63.44 114 SER A C 1
ATOM 825 O O . SER A 1 114 ? -13.138 6.169 37.199 1.00 63.44 114 SER A O 1
ATOM 827 N N . SER A 1 115 ? -12.935 4.910 39.050 1.00 73.00 115 SER A N 1
ATOM 828 C CA . SER A 1 115 ? -11.812 4.074 38.617 1.00 73.00 115 SER A CA 1
ATOM 829 C C . SER A 1 115 ? -12.211 3.077 37.519 1.00 73.00 115 SER A C 1
ATOM 831 O O . SER A 1 115 ? -11.661 1.982 37.490 1.00 73.00 115 SER A O 1
ATOM 833 N N . ASP A 1 116 ? -13.179 3.424 36.671 1.00 80.06 116 ASP A N 1
ATOM 834 C CA . ASP A 1 116 ? -13.786 2.576 35.654 1.00 80.06 116 ASP A CA 1
ATOM 835 C C . ASP A 1 116 ? -13.508 3.124 34.251 1.00 80.06 116 ASP A C 1
ATOM 837 O O . ASP A 1 116 ? -13.076 4.261 34.057 1.00 80.06 116 ASP A O 1
ATOM 841 N N . VAL A 1 117 ? -13.778 2.293 33.252 1.00 84.69 117 VAL A N 1
ATOM 842 C CA . VAL A 1 117 ? -13.666 2.621 31.827 1.00 84.69 117 VAL A CA 1
ATOM 843 C C . VAL A 1 117 ? -14.782 3.583 31.406 1.00 84.69 117 VAL A C 1
ATOM 845 O O . VAL A 1 117 ? -15.946 3.356 31.740 1.00 84.69 117 VAL A O 1
ATOM 848 N N . ASP A 1 118 ? -14.472 4.599 30.594 1.00 86.75 118 ASP A N 1
ATOM 849 C CA . ASP A 1 118 ? -15.495 5.389 29.896 1.00 86.75 118 ASP A CA 1
ATOM 850 C C . ASP A 1 118 ? -16.192 4.538 28.811 1.00 86.75 118 ASP A C 1
ATOM 852 O O . ASP A 1 118 ? -15.764 4.446 27.655 1.00 86.75 118 ASP A O 1
ATOM 856 N N . LEU A 1 119 ? -17.287 3.874 29.198 1.00 84.56 119 LEU A N 1
ATOM 857 C CA . LEU A 1 119 ? -18.068 3.011 28.307 1.00 84.56 119 LEU A CA 1
ATOM 858 C C . LEU A 1 119 ? -18.792 3.787 27.199 1.00 84.56 119 LEU A C 1
ATOM 860 O O . LEU A 1 119 ? -19.094 3.209 26.155 1.00 84.56 119 LEU A O 1
ATOM 864 N N . VAL A 1 120 ? -19.065 5.082 27.387 1.00 86.12 120 VAL A N 1
ATOM 865 C CA . VAL A 1 120 ? -19.675 5.918 26.341 1.00 86.12 120 VAL A CA 1
ATOM 866 C C . VAL A 1 120 ? -18.660 6.149 25.225 1.00 86.12 120 VAL A C 1
ATOM 868 O O . VAL A 1 120 ? -18.980 5.962 24.046 1.00 86.12 120 VAL A O 1
ATOM 871 N N . GLN A 1 121 ? -17.419 6.475 25.596 1.00 86.81 121 GLN A N 1
ATOM 872 C CA . GLN A 1 121 ? -16.308 6.593 24.657 1.00 86.81 121 GLN A CA 1
ATOM 873 C C . GLN A 1 121 ? -16.048 5.267 23.929 1.00 86.81 121 GLN A C 1
ATOM 875 O O . GLN A 1 121 ? -15.936 5.259 22.702 1.00 86.81 121 GLN A O 1
ATOM 880 N N . LEU A 1 122 ? -15.984 4.146 24.657 1.00 88.69 122 LEU A N 1
ATOM 881 C CA . LEU A 1 122 ? -15.693 2.836 24.066 1.00 88.69 122 LEU A CA 1
ATOM 882 C C . LEU A 1 122 ? -16.780 2.386 23.079 1.00 88.69 122 LEU A C 1
ATOM 884 O O . LEU A 1 122 ? -16.459 1.983 21.963 1.00 88.69 122 LEU A O 1
ATOM 888 N N . ASN A 1 123 ? -18.060 2.507 23.443 1.00 87.06 123 ASN A N 1
ATOM 889 C CA . ASN A 1 123 ? -19.163 2.150 22.545 1.00 87.06 123 ASN A CA 1
ATOM 890 C C . ASN A 1 123 ? -19.188 3.029 21.286 1.00 87.06 123 ASN A C 1
ATOM 892 O O . ASN A 1 123 ? -19.421 2.529 20.185 1.00 87.06 123 ASN A O 1
ATOM 896 N N . SER A 1 124 ? -18.879 4.322 21.426 1.00 88.88 124 SER A N 1
ATOM 897 C CA . SER A 1 124 ? -18.745 5.229 20.280 1.00 88.88 124 SER A CA 1
ATOM 898 C C . SER A 1 124 ? -17.576 4.832 19.376 1.00 88.88 124 SER A C 1
ATOM 900 O O . SER A 1 124 ? -17.683 4.921 18.154 1.00 88.88 124 SER A O 1
ATOM 902 N N . TRP A 1 125 ? -16.458 4.373 19.946 1.00 91.62 125 TRP A N 1
ATOM 903 C CA . TRP A 1 125 ? -15.329 3.880 19.161 1.00 91.62 125 TRP A CA 1
ATOM 904 C C . TRP A 1 125 ? -15.697 2.612 18.380 1.00 91.62 125 TRP A C 1
ATOM 906 O O . TRP A 1 125 ? -15.442 2.570 17.177 1.00 91.62 125 TRP A O 1
ATOM 916 N N . ILE A 1 126 ? -16.345 1.631 19.024 1.00 90.12 126 ILE A N 1
ATOM 917 C CA . ILE A 1 126 ? -16.784 0.372 18.393 1.00 90.12 126 ILE A CA 1
ATOM 918 C C . ILE A 1 126 ? -17.659 0.666 17.170 1.00 90.12 126 ILE A C 1
ATOM 920 O O . ILE A 1 126 ? -17.380 0.169 16.081 1.00 90.12 126 ILE A O 1
ATOM 924 N N . ALA A 1 127 ? -18.666 1.530 17.327 1.00 88.25 127 ALA A N 1
ATOM 925 C CA . ALA A 1 127 ? -19.608 1.858 16.259 1.00 88.25 127 ALA A CA 1
ATOM 926 C C . ALA A 1 127 ? -18.947 2.518 15.035 1.00 88.25 127 ALA A C 1
ATOM 928 O O . ALA A 1 127 ? -19.391 2.306 13.910 1.00 88.25 127 ALA A O 1
ATOM 929 N N . ASN A 1 128 ? -17.893 3.312 15.246 1.00 90.12 128 ASN A N 1
ATOM 930 C CA . ASN A 1 128 ? -17.254 4.097 14.187 1.00 90.12 128 ASN A CA 1
ATOM 931 C C . ASN A 1 128 ? -16.026 3.422 13.558 1.00 90.12 128 ASN A C 1
ATOM 933 O O . ASN A 1 128 ? -15.628 3.799 12.456 1.00 90.12 128 ASN A O 1
ATOM 937 N N . ASN A 1 129 ? -15.396 2.467 14.252 1.00 91.88 129 ASN A N 1
ATOM 938 C CA . ASN A 1 129 ? -14.091 1.931 13.852 1.00 91.88 129 ASN A CA 1
ATOM 939 C C . ASN A 1 129 ? -14.072 0.421 13.584 1.00 91.88 129 ASN A C 1
ATOM 941 O O . ASN A 1 129 ? -13.064 -0.068 13.072 1.00 91.88 129 ASN A O 1
ATOM 945 N N . LEU A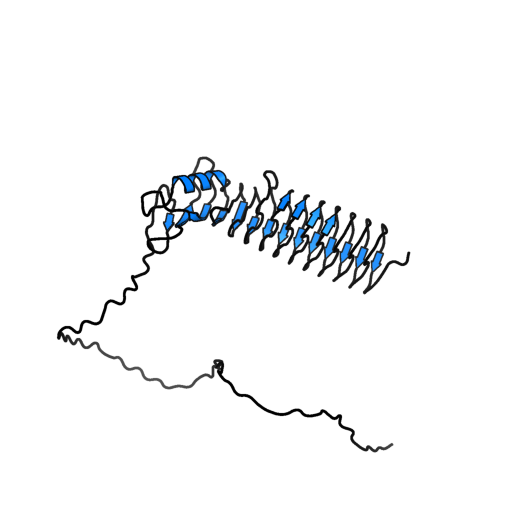 1 130 ? -15.145 -0.313 13.899 1.00 91.62 130 LEU A N 1
ATOM 946 C CA . LEU A 1 130 ? -15.250 -1.750 13.635 1.00 91.62 130 LEU A CA 1
ATOM 947 C C . LEU A 1 130 ? -16.344 -2.063 12.615 1.00 91.62 130 LEU A C 1
ATOM 949 O O . LEU A 1 130 ? -17.539 -1.994 12.912 1.00 91.62 130 LEU A O 1
ATOM 953 N N . GLY A 1 131 ? -15.924 -2.496 11.429 1.00 92.12 131 GLY A N 1
ATOM 954 C CA . GLY A 1 131 ? -16.796 -3.082 10.420 1.00 92.12 131 GLY A CA 1
ATOM 955 C C . GLY A 1 131 ? -17.195 -4.521 10.752 1.00 92.12 131 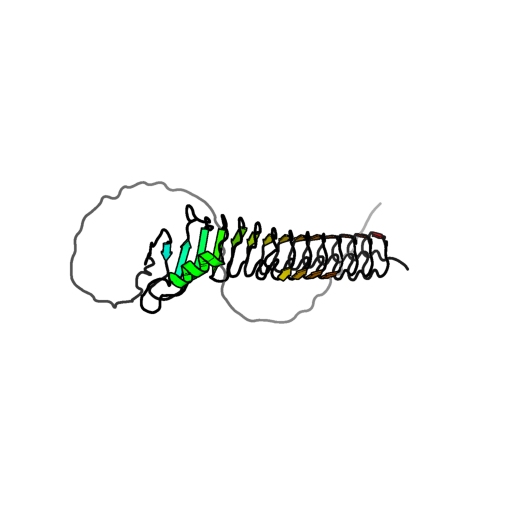GLY A C 1
ATOM 956 O O . GLY A 1 131 ? -16.633 -5.164 11.646 1.00 92.12 131 GLY A O 1
ATOM 957 N N . GLN A 1 132 ? -18.169 -5.044 10.010 1.00 91.00 132 GLN A N 1
ATOM 958 C CA . GLN A 1 132 ? -18.663 -6.409 10.179 1.00 91.00 132 GLN A CA 1
ATOM 959 C C . GLN A 1 132 ? -17.552 -7.443 9.941 1.00 91.00 132 GLN A C 1
ATOM 961 O O . GLN A 1 132 ? -16.857 -7.376 8.930 1.00 91.00 132 GLN A O 1
ATOM 966 N N . GLY A 1 133 ? -17.391 -8.409 10.852 1.00 91.00 133 GLY A N 1
ATOM 967 C CA . GLY A 1 133 ? -16.403 -9.492 10.705 1.00 91.00 133 GLY A CA 1
ATOM 968 C C . GLY A 1 133 ? -14.937 -9.035 10.686 1.00 91.00 133 GLY A C 1
ATOM 969 O O . GLY A 1 133 ? -14.075 -9.777 10.225 1.00 91.00 133 GLY A O 1
ATOM 970 N N . SER A 1 134 ? -14.662 -7.816 11.152 1.00 94.00 134 SER A N 1
ATOM 971 C CA . SER A 1 134 ? -13.311 -7.264 11.228 1.00 94.00 134 SER A CA 1
ATOM 972 C C . SER A 1 134 ? -12.523 -7.766 12.441 1.00 94.00 134 SER A C 1
ATOM 974 O O . SER A 1 134 ? -13.087 -8.297 13.403 1.00 94.00 134 SER A O 1
ATOM 976 N N . ILE A 1 135 ? -11.204 -7.589 12.403 1.00 95.56 135 ILE A N 1
ATOM 977 C CA . ILE A 1 135 ? -10.308 -7.856 13.531 1.00 95.56 135 ILE A CA 1
ATOM 978 C C . ILE A 1 135 ? -9.420 -6.633 13.745 1.00 95.56 135 ILE A C 1
ATOM 980 O O . ILE A 1 135 ? -8.741 -6.195 12.817 1.00 95.56 135 ILE A O 1
ATOM 984 N N . VAL A 1 136 ? -9.389 -6.108 14.972 1.00 96.25 136 VAL A N 1
ATOM 985 C CA . VAL A 1 136 ? -8.516 -4.987 15.356 1.00 96.25 136 VAL A CA 1
ATOM 986 C C . VAL A 1 136 ? -7.655 -5.344 16.565 1.00 96.25 136 VAL A C 1
ATOM 988 O O . VAL A 1 136 ? -8.161 -5.834 17.572 1.00 96.25 136 VAL A O 1
ATOM 991 N N . ALA A 1 137 ? -6.361 -5.040 16.520 1.00 96.69 137 ALA A N 1
ATOM 992 C CA . ALA A 1 137 ? -5.514 -4.985 17.710 1.00 96.69 137 ALA A CA 1
ATOM 993 C C . ALA A 1 137 ? -4.653 -3.719 17.675 1.00 96.69 137 ALA A C 1
ATOM 995 O O . ALA A 1 137 ? -3.737 -3.622 16.862 1.00 96.69 137 ALA A O 1
ATOM 996 N N . GLY A 1 138 ? -4.933 -2.744 18.540 1.00 95.81 138 GLY A N 1
ATOM 997 C CA . GLY A 1 138 ? -4.271 -1.441 18.459 1.00 95.81 138 GLY A CA 1
ATOM 998 C C . GLY A 1 138 ? -4.671 -0.455 19.553 1.00 95.81 138 GLY A C 1
ATOM 999 O O . GLY A 1 138 ? -4.930 -0.825 20.699 1.00 95.81 138 GLY A O 1
ATOM 1000 N N . ASP A 1 139 ? -4.686 0.823 19.198 1.00 94.25 139 ASP A N 1
ATOM 1001 C CA . ASP A 1 139 ? -5.064 1.958 20.045 1.00 94.25 139 ASP A CA 1
ATOM 1002 C C . ASP A 1 139 ? -6.352 2.624 19.538 1.00 94.25 139 ASP A C 1
ATOM 1004 O O . ASP A 1 139 ? -6.858 2.290 18.470 1.00 94.25 139 ASP A O 1
ATOM 1008 N N . THR A 1 140 ? -6.865 3.619 20.256 1.00 93.25 140 THR A N 1
ATOM 1009 C CA . THR A 1 140 ? -8.093 4.351 19.892 1.00 93.25 140 THR A CA 1
ATOM 1010 C C . THR A 1 140 ? -8.081 5.043 18.521 1.00 93.25 140 THR A C 1
ATOM 1012 O O . THR A 1 140 ? -9.136 5.487 18.072 1.00 93.25 140 THR A O 1
ATOM 1015 N N . ASN A 1 141 ? -6.939 5.100 17.829 1.00 94.38 141 ASN A N 1
ATOM 1016 C CA . ASN A 1 141 ? -6.816 5.609 16.459 1.00 94.38 141 ASN A CA 1
ATOM 1017 C C . ASN A 1 141 ? -6.935 4.508 15.393 1.00 94.38 141 ASN A C 1
ATOM 1019 O O . ASN A 1 141 ? -6.947 4.796 14.196 1.00 94.38 141 ASN A O 1
ATOM 1023 N N . SER A 1 142 ? -6.975 3.247 15.816 1.00 95.19 142 SER A N 1
ATOM 1024 C CA . SER A 1 142 ? -7.027 2.096 14.926 1.00 95.19 142 SER A CA 1
ATOM 1025 C C . SER A 1 142 ? -8.444 1.865 14.400 1.00 95.19 142 SER A C 1
ATOM 1027 O O . SER A 1 142 ? -9.425 2.129 15.097 1.00 95.19 142 SER A O 1
ATOM 1029 N N . ARG A 1 143 ? -8.563 1.354 13.171 1.00 94.56 143 ARG A N 1
ATOM 1030 C CA . ARG A 1 143 ? -9.850 1.078 12.507 1.00 94.56 143 ARG A CA 1
ATOM 1031 C C . ARG A 1 143 ? -9.745 -0.103 11.551 1.00 94.56 143 ARG A C 1
ATOM 1033 O O . ARG A 1 143 ? -8.708 -0.280 10.917 1.00 94.56 143 ARG A O 1
ATOM 1040 N N . ALA A 1 144 ? -10.829 -0.856 11.403 1.00 94.81 144 ALA A N 1
ATOM 1041 C CA . ALA A 1 144 ? -10.987 -1.861 10.360 1.00 94.81 144 ALA A CA 1
ATOM 1042 C C . ALA A 1 144 ? -12.394 -1.787 9.747 1.00 94.81 144 ALA A C 1
ATOM 1044 O O . ALA A 1 144 ? -13.388 -1.795 10.470 1.00 94.81 144 ALA A O 1
ATOM 1045 N N . GLY A 1 145 ? -12.472 -1.719 8.416 1.00 93.69 145 GLY A N 1
ATOM 1046 C CA . GLY A 1 145 ? -13.713 -1.839 7.646 1.00 93.69 145 GLY A CA 1
ATOM 1047 C C . GLY A 1 145 ? -14.295 -3.258 7.656 1.00 93.69 145 GLY A C 1
ATOM 1048 O O . GLY A 1 145 ? -13.827 -4.140 8.375 1.00 93.69 145 GLY A O 1
ATOM 1049 N N . ALA A 1 146 ? -15.339 -3.502 6.868 1.00 92.62 146 ALA A N 1
ATOM 1050 C CA . ALA A 1 146 ? -15.975 -4.816 6.779 1.00 92.62 146 ALA A CA 1
ATOM 1051 C C . ALA A 1 146 ? -14.998 -5.881 6.245 1.00 92.62 146 ALA A C 1
ATOM 1053 O O . ALA A 1 146 ? -14.325 -5.673 5.236 1.00 92.62 146 ALA A O 1
ATOM 1054 N N . GLY A 1 147 ? -14.908 -7.024 6.930 1.00 93.25 147 GLY A N 1
ATOM 1055 C CA . GLY A 1 147 ? -14.009 -8.131 6.581 1.00 93.25 147 GLY A CA 1
ATOM 1056 C C . GLY A 1 147 ? -12.517 -7.785 6.624 1.00 93.25 147 GLY A C 1
ATOM 1057 O O . GLY A 1 147 ? -11.719 -8.496 6.019 1.00 93.25 147 GLY A O 1
ATOM 1058 N N . ALA A 1 148 ? -12.140 -6.689 7.285 1.00 95.69 148 ALA A N 1
ATOM 1059 C CA . ALA A 1 148 ? -10.775 -6.179 7.290 1.00 95.69 148 ALA A CA 1
ATOM 1060 C C . ALA A 1 148 ? -9.983 -6.583 8.545 1.00 95.69 148 ALA A C 1
ATOM 1062 O O . ALA A 1 148 ? -10.551 -6.869 9.603 1.00 95.69 148 ALA A O 1
ATOM 1063 N N . LEU A 1 149 ? -8.654 -6.544 8.438 1.00 97.44 149 LEU A N 1
ATOM 1064 C CA . LEU A 1 149 ? -7.715 -6.790 9.536 1.00 97.44 149 LEU A CA 1
ATOM 1065 C C . LEU A 1 149 ? -6.867 -5.541 9.793 1.00 97.44 149 LEU A C 1
ATOM 1067 O O . LEU A 1 149 ? -6.195 -5.066 8.882 1.00 97.44 149 LEU A O 1
ATOM 1071 N N . SER A 1 150 ? -6.845 -5.045 11.031 1.00 97.38 150 SER A N 1
ATOM 1072 C CA . SER A 1 150 ? -5.995 -3.922 11.438 1.00 97.38 150 SER A CA 1
ATOM 1073 C C . SER A 1 150 ? -5.180 -4.238 12.695 1.00 97.38 150 SER A C 1
ATOM 1075 O O . SER A 1 150 ? -5.739 -4.566 13.739 1.00 97.38 150 SER A O 1
ATOM 1077 N N . LEU A 1 151 ? -3.853 -4.152 12.612 1.00 97.94 151 LEU A N 1
ATOM 1078 C CA . LEU A 1 151 ? -2.920 -4.488 13.688 1.00 97.94 151 LEU A CA 1
ATOM 1079 C C . LEU A 1 151 ? -1.864 -3.384 13.853 1.00 97.94 151 LEU A C 1
ATOM 1081 O O . LEU A 1 151 ? -1.116 -3.094 12.927 1.00 97.94 151 LEU A O 1
ATOM 1085 N N . GLY A 1 152 ? -1.730 -2.819 15.048 1.00 97.25 152 GLY A N 1
ATOM 1086 C CA . GLY A 1 152 ? -0.747 -1.778 15.365 1.00 97.25 152 GLY A CA 1
ATOM 1087 C C . GLY A 1 152 ? -1.381 -0.431 15.702 1.00 97.25 152 GLY A C 1
ATOM 1088 O O . GLY A 1 152 ? -2.540 -0.174 15.397 1.00 97.25 152 GLY A O 1
ATOM 1089 N N . MET A 1 153 ? -0.617 0.435 16.372 1.00 95.69 153 MET A N 1
ATOM 1090 C CA . MET A 1 153 ? -1.117 1.749 16.787 1.00 95.69 153 MET A CA 1
ATOM 1091 C C . MET A 1 153 ? -1.364 2.642 15.567 1.00 95.69 153 MET A C 1
ATOM 1093 O O . MET A 1 153 ? -0.488 2.799 14.711 1.00 95.69 153 MET A O 1
ATOM 1097 N N . GLY A 1 154 ? -2.562 3.215 15.497 1.00 95.94 154 GLY A N 1
ATOM 1098 C CA . GLY A 1 154 ? -3.048 4.029 14.392 1.00 95.94 154 GLY A CA 1
ATOM 1099 C C . GLY A 1 154 ? -3.212 3.282 13.070 1.00 95.94 154 GLY A C 1
ATOM 1100 O O . GLY A 1 154 ? -3.390 3.934 12.044 1.00 95.94 154 GLY A O 1
ATOM 1101 N N . ALA A 1 155 ? -3.143 1.946 13.057 1.00 97.50 155 ALA A N 1
ATOM 1102 C CA . ALA A 1 155 ? -3.364 1.173 11.841 1.00 97.50 155 ALA A CA 1
ATOM 1103 C C . ALA A 1 155 ? -4.828 1.302 11.386 1.00 97.50 155 ALA A C 1
ATOM 1105 O O . ALA A 1 155 ? -5.768 1.157 12.175 1.00 97.50 155 ALA A O 1
ATOM 1106 N N . SER A 1 156 ? -5.047 1.566 10.100 1.00 96.19 156 SER A N 1
ATOM 1107 C CA . SER A 1 156 ? -6.388 1.736 9.537 1.00 96.19 156 SER A CA 1
ATOM 1108 C C . SER A 1 156 ? -6.539 0.876 8.296 1.00 96.19 156 SER A C 1
ATOM 1110 O O . SER A 1 156 ? -5.879 1.117 7.290 1.00 96.19 156 SER A O 1
ATOM 1112 N N . ALA A 1 157 ? -7.392 -0.140 8.367 1.00 96.12 157 ALA A N 1
ATOM 1113 C CA . ALA A 1 157 ? -7.800 -0.925 7.212 1.00 96.12 157 ALA A CA 1
ATOM 1114 C C . ALA A 1 157 ? -9.211 -0.508 6.789 1.00 96.12 157 ALA A C 1
ATOM 1116 O O . ALA A 1 157 ? -10.111 -0.351 7.615 1.00 96.12 157 ALA A O 1
ATOM 1117 N N . THR A 1 158 ? -9.409 -0.318 5.496 1.00 94.50 158 THR A N 1
ATOM 1118 C CA . THR A 1 158 ? -10.720 -0.190 4.846 1.00 94.50 158 THR A CA 1
ATOM 1119 C C . THR A 1 158 ? -11.298 -1.575 4.543 1.00 94.50 158 THR A C 1
ATOM 1121 O O . THR A 1 158 ? -10.673 -2.589 4.852 1.00 94.50 158 THR A O 1
ATOM 1124 N N . ASP A 1 159 ? -12.495 -1.633 3.956 1.00 93.94 159 ASP A N 1
ATOM 1125 C CA . ASP A 1 159 ? -13.184 -2.888 3.635 1.00 93.94 159 ASP A CA 1
ATOM 1126 C C . ASP A 1 159 ? -12.302 -3.862 2.842 1.00 93.94 159 ASP A C 1
ATOM 1128 O O . ASP A 1 159 ? -11.596 -3.468 1.908 1.00 93.94 159 ASP A O 1
ATOM 1132 N N . ALA A 1 160 ? -12.352 -5.139 3.230 1.00 94.94 160 ALA A N 1
ATOM 1133 C CA . ALA A 1 160 ? -11.543 -6.230 2.683 1.00 94.94 160 ALA A CA 1
ATOM 1134 C C . ALA A 1 160 ? -10.019 -5.965 2.664 1.00 94.94 160 ALA A C 1
ATOM 1136 O O . ALA A 1 160 ? -9.290 -6.617 1.918 1.00 94.94 160 ALA A O 1
ATOM 1137 N N . GLY A 1 161 ? -9.533 -5.002 3.454 1.00 96.38 161 GLY A N 1
ATOM 1138 C CA . GLY A 1 161 ? -8.124 -4.632 3.531 1.00 96.38 161 GLY A CA 1
ATOM 1139 C C . GLY A 1 161 ? -7.372 -5.283 4.692 1.00 96.38 161 GLY A C 1
ATOM 1140 O O . GLY A 1 161 ? -7.958 -5.805 5.645 1.00 96.38 161 GLY A O 1
ATOM 1141 N N . ILE A 1 162 ? -6.045 -5.204 4.629 1.00 98.19 162 ILE A N 1
ATOM 1142 C CA . ILE A 1 162 ? -5.135 -5.620 5.701 1.00 98.19 162 ILE A CA 1
ATOM 1143 C C . ILE A 1 162 ? -4.196 -4.457 5.998 1.00 98.19 162 ILE A C 1
ATOM 1145 O O . ILE A 1 162 ? -3.439 -4.061 5.122 1.00 98.19 162 ILE A O 1
ATOM 1149 N N . SER A 1 163 ? -4.183 -3.964 7.233 1.00 98.12 163 SER A N 1
ATOM 1150 C CA . SER A 1 163 ? -3.226 -2.958 7.703 1.00 98.12 163 SER A CA 1
ATOM 1151 C C . SER A 1 163 ? -2.494 -3.477 8.934 1.00 98.12 163 SER A C 1
ATOM 1153 O O . SER A 1 163 ? -3.118 -3.763 9.948 1.00 98.12 163 SER A O 1
ATOM 1155 N N . ALA A 1 164 ? -1.174 -3.621 8.870 1.00 98.38 164 ALA A N 1
ATOM 1156 C CA . ALA A 1 164 ? -0.368 -4.157 9.962 1.00 98.38 164 ALA A CA 1
ATOM 1157 C C . ALA A 1 164 ? 0.934 -3.365 10.144 1.00 98.38 164 ALA A C 1
ATOM 1159 O O . ALA A 1 164 ? 1.837 -3.449 9.319 1.00 98.38 164 ALA A O 1
ATOM 1160 N N . GLY A 1 165 ? 1.058 -2.621 11.238 1.00 98.19 165 GLY A N 1
ATOM 1161 C CA . GLY A 1 165 ? 2.213 -1.779 11.550 1.00 98.19 165 GLY A CA 1
ATOM 1162 C C . GLY A 1 165 ? 1.800 -0.440 12.153 1.00 98.19 165 GLY A C 1
ATOM 1163 O O . GLY A 1 165 ? 0.629 -0.065 12.127 1.00 98.19 165 GLY A O 1
ATOM 1164 N N . TYR A 1 166 ? 2.762 0.298 12.706 1.00 98.12 166 TYR A N 1
ATOM 1165 C CA . TYR A 1 166 ? 2.505 1.656 13.183 1.00 98.12 166 TYR A CA 1
ATOM 1166 C C . TYR A 1 166 ? 2.044 2.532 12.010 1.00 98.12 166 TYR A C 1
ATOM 1168 O O . TYR A 1 166 ? 2.739 2.618 10.999 1.00 98.12 166 TYR A O 1
ATOM 1176 N N . LEU A 1 167 ? 0.860 3.143 12.126 1.00 97.81 167 LEU A N 1
ATOM 1177 C CA . LEU A 1 167 ? 0.252 3.997 11.094 1.00 97.81 167 LEU A CA 1
ATOM 1178 C C . LEU A 1 167 ? 0.048 3.333 9.713 1.00 97.81 167 LEU A C 1
ATOM 1180 O O . LEU A 1 167 ? -0.158 4.041 8.719 1.00 97.81 167 LEU A O 1
ATOM 1184 N N . ALA A 1 168 ? 0.077 2.000 9.621 1.00 98.06 168 ALA A N 1
ATOM 1185 C CA . ALA A 1 168 ? -0.169 1.287 8.367 1.00 98.06 168 ALA A CA 1
ATOM 1186 C C . ALA A 1 168 ? -1.591 1.566 7.845 1.00 98.06 168 ALA A C 1
ATOM 1188 O O . ALA A 1 168 ? -2.560 1.511 8.606 1.00 98.06 168 ALA A O 1
ATOM 1189 N N . GLY A 1 169 ? -1.718 1.917 6.563 1.00 96.38 169 GLY A N 1
ATOM 1190 C CA . GLY A 1 169 ? -2.997 2.275 5.931 1.00 96.38 169 GLY A CA 1
ATOM 1191 C C . GLY A 1 169 ? -3.675 3.534 6.501 1.00 96.38 169 GLY A C 1
ATOM 1192 O O . GLY A 1 169 ? -4.814 3.850 6.152 1.00 96.38 169 GLY A O 1
ATOM 1193 N N . SER A 1 170 ? -3.016 4.256 7.417 1.00 91.38 170 SER A N 1
ATOM 1194 C CA . SER A 1 170 ? -3.637 5.373 8.131 1.00 91.38 170 SER A CA 1
ATOM 1195 C C . SER A 1 170 ? -3.862 6.565 7.204 1.00 91.38 170 SER A C 1
ATOM 1197 O O . SER A 1 170 ? -2.908 7.198 6.773 1.00 91.38 170 SER A O 1
ATOM 1199 N N . SER A 1 171 ? -5.128 6.933 6.980 1.00 84.31 171 SER A N 1
ATOM 1200 C CA . SER A 1 171 ? -5.620 7.915 5.983 1.00 84.31 171 SER A CA 1
ATOM 1201 C C . SER A 1 171 ? -6.108 7.324 4.657 1.00 84.31 171 SER A C 1
ATOM 1203 O O . SER A 1 171 ? -6.383 8.084 3.730 1.00 84.31 171 SER A O 1
ATOM 1205 N N . ALA A 1 172 ? -6.321 6.008 4.568 1.00 70.88 172 ALA A N 1
ATOM 1206 C CA . ALA A 1 172 ? -7.138 5.455 3.492 1.00 70.88 172 ALA A CA 1
ATOM 1207 C C . ALA A 1 172 ? -8.566 6.051 3.540 1.00 70.88 172 ALA A C 1
ATOM 1209 O O . ALA A 1 172 ? -9.251 5.998 4.571 1.00 70.88 172 ALA A O 1
ATOM 1210 N N . SER A 1 173 ? -8.995 6.649 2.427 1.00 72.38 173 SER A N 1
ATOM 1211 C CA . SER A 1 173 ? -10.312 7.274 2.266 1.00 72.38 173 SER A CA 1
ATOM 1212 C C . SER A 1 173 ? -11.434 6.233 2.123 1.00 72.38 173 SER A C 1
ATOM 1214 O O . SER A 1 173 ? -11.188 5.112 1.667 1.00 72.38 173 SER A O 1
ATOM 1216 N N . PRO A 1 174 ? -12.692 6.587 2.451 1.00 67.88 174 PRO A N 1
ATOM 1217 C CA . PRO A 1 174 ? -13.854 5.779 2.085 1.00 67.88 174 PRO A CA 1
ATOM 1218 C C . PRO A 1 174 ? -13.856 5.481 0.576 1.00 67.88 174 PRO A C 1
ATOM 1220 O O . PRO A 1 174 ? -13.676 6.392 -0.227 1.00 67.88 174 PRO A O 1
ATOM 1223 N N . GLY A 1 175 ? -14.038 4.214 0.195 1.00 78.44 175 GLY A N 1
ATOM 1224 C CA . GLY A 1 175 ? -13.946 3.755 -1.200 1.00 78.44 175 GLY A CA 1
ATOM 1225 C C . GLY A 1 175 ? -12.609 3.106 -1.583 1.00 78.44 175 GLY A C 1
ATOM 1226 O O . GLY A 1 175 ? -12.541 2.454 -2.624 1.00 78.44 175 GLY A O 1
ATOM 1227 N N . ASN A 1 176 ? -11.582 3.192 -0.734 1.00 87.94 176 ASN A N 1
ATOM 1228 C CA . ASN A 1 176 ? -10.274 2.566 -0.959 1.00 87.94 176 ASN A CA 1
ATOM 1229 C C . ASN A 1 176 ? -10.249 1.132 -0.429 1.00 87.94 176 ASN A C 1
ATOM 1231 O O . ASN A 1 176 ? -9.547 0.855 0.535 1.00 87.94 176 ASN A O 1
ATOM 1235 N N . TRP A 1 177 ? -11.048 0.226 -0.983 1.00 93.19 177 TRP A N 1
ATOM 1236 C CA . TRP A 1 177 ? -11.152 -1.158 -0.506 1.00 93.19 177 TRP A CA 1
ATOM 1237 C C . TRP A 1 177 ? -10.013 -2.057 -1.020 1.00 93.19 177 TRP A C 1
ATOM 1239 O O . TRP A 1 177 ? -9.337 -1.743 -2.003 1.00 93.19 177 TRP A O 1
ATOM 1249 N N . GLY A 1 178 ? -9.796 -3.184 -0.338 1.00 95.38 178 GLY A N 1
ATOM 1250 C CA . GLY A 1 178 ? -8.900 -4.255 -0.792 1.00 95.38 178 GLY A CA 1
ATOM 1251 C C . GLY A 1 178 ? -7.401 -3.944 -0.732 1.00 95.38 178 GLY A C 1
ATOM 1252 O O . GLY A 1 178 ? -6.611 -4.677 -1.318 1.00 95.38 178 GLY A O 1
ATOM 1253 N N . ASN A 1 179 ? -6.990 -2.867 -0.059 1.00 97.56 179 ASN A N 1
ATOM 1254 C CA . ASN A 1 179 ? -5.574 -2.524 0.073 1.00 97.56 179 ASN A CA 1
ATOM 1255 C C . ASN A 1 179 ? -4.883 -3.392 1.142 1.00 97.56 179 ASN A C 1
ATOM 1257 O O . ASN A 1 179 ? -5.452 -3.671 2.199 1.00 97.56 179 ASN A O 1
ATOM 1261 N N . ILE A 1 180 ? -3.628 -3.764 0.891 1.00 98.56 180 ILE A N 1
ATOM 1262 C CA . ILE A 1 180 ? -2.747 -4.459 1.834 1.00 98.56 180 ILE A CA 1
ATOM 1263 C C . ILE A 1 180 ? -1.596 -3.518 2.189 1.00 98.56 180 ILE A C 1
ATOM 1265 O O . ILE A 1 180 ? -0.841 -3.111 1.316 1.00 98.56 180 ILE A O 1
ATOM 1269 N N . ALA A 1 181 ? -1.434 -3.193 3.465 1.00 98.31 181 ALA A N 1
ATOM 1270 C CA . ALA A 1 181 ? -0.417 -2.302 4.004 1.00 98.31 181 ALA A CA 1
ATOM 1271 C C . ALA A 1 181 ? 0.267 -2.964 5.207 1.00 98.31 181 ALA A C 1
ATOM 1273 O O . ALA A 1 181 ? -0.300 -3.034 6.293 1.00 98.31 181 ALA A O 1
ATOM 1274 N N . ILE A 1 182 ? 1.487 -3.469 5.042 1.00 98.69 182 ILE A N 1
ATOM 1275 C CA . ILE A 1 182 ? 2.208 -4.207 6.086 1.00 98.69 182 ILE A CA 1
ATOM 1276 C C . ILE A 1 182 ? 3.587 -3.582 6.294 1.00 98.69 182 ILE A C 1
ATOM 1278 O O . ILE A 1 182 ? 4.470 -3.715 5.453 1.00 98.69 182 ILE A O 1
ATOM 1282 N N . GLY A 1 183 ? 3.796 -2.927 7.431 1.00 98.56 183 GLY A N 1
ATOM 1283 C CA . GLY A 1 183 ? 5.037 -2.248 7.799 1.00 98.56 183 GLY A CA 1
ATOM 1284 C C . GLY A 1 183 ? 4.786 -0.894 8.460 1.00 98.56 183 GLY A C 1
ATOM 1285 O O . GLY A 1 183 ? 3.677 -0.365 8.428 1.00 98.56 183 GLY A O 1
ATOM 1286 N N . ASP A 1 184 ? 5.832 -0.319 9.057 1.00 98.44 184 ASP A N 1
ATOM 1287 C CA . ASP A 1 184 ? 5.787 1.053 9.579 1.00 98.44 184 ASP A CA 1
ATOM 1288 C C . ASP A 1 184 ? 5.398 2.030 8.461 1.00 98.44 184 ASP A C 1
ATOM 1290 O O . ASP A 1 184 ? 6.091 2.118 7.447 1.00 98.44 184 ASP A O 1
ATOM 1294 N N . GLN A 1 185 ? 4.267 2.719 8.627 1.00 98.06 185 GLN A N 1
ATOM 1295 C CA . GLN A 1 185 ? 3.706 3.694 7.685 1.00 98.06 185 GLN A CA 1
ATOM 1296 C C . GLN A 1 185 ? 3.449 3.164 6.264 1.00 98.06 185 GLN A C 1
ATOM 1298 O O . GLN A 1 185 ? 3.268 3.961 5.339 1.00 98.06 185 GLN A O 1
ATOM 1303 N N . ALA A 1 186 ? 3.417 1.843 6.067 1.00 98.44 186 ALA A N 1
ATOM 1304 C CA . ALA A 1 186 ? 3.093 1.259 4.771 1.00 98.44 186 ALA A CA 1
ATOM 1305 C C . ALA A 1 186 ? 1.692 1.708 4.330 1.00 98.44 186 ALA A C 1
ATOM 1307 O O . ALA A 1 186 ? 0.773 1.757 5.149 1.00 98.44 186 ALA A O 1
ATOM 1308 N N . GLY A 1 187 ? 1.518 2.058 3.055 1.00 97.25 187 GLY A N 1
ATOM 1309 C CA . GLY A 1 187 ? 0.199 2.382 2.498 1.00 97.25 187 GLY A CA 1
ATOM 1310 C C . GLY A 1 187 ? -0.537 3.559 3.160 1.00 97.25 187 GLY A C 1
ATOM 1311 O O . GLY A 1 187 ? -1.759 3.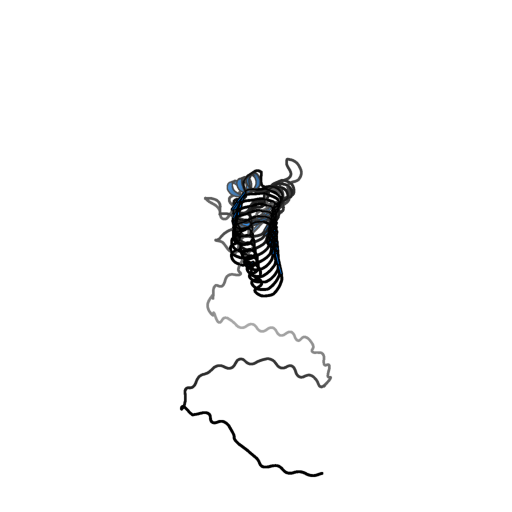633 3.064 1.00 97.25 187 GLY A O 1
ATOM 1312 N N . ARG A 1 188 ? 0.162 4.452 3.875 1.00 95.94 188 ARG A N 1
ATOM 1313 C CA . ARG A 1 188 ? -0.444 5.499 4.718 1.00 95.94 188 ARG A CA 1
ATOM 1314 C C . ARG A 1 188 ? -1.423 6.398 3.946 1.00 95.94 188 ARG A C 1
ATOM 1316 O O . ARG A 1 188 ? -2.605 6.466 4.252 1.00 95.94 188 ARG A O 1
ATOM 1323 N N . LEU A 1 189 ? -0.954 7.053 2.896 1.00 95.69 189 LEU A N 1
ATOM 1324 C CA . LEU A 1 189 ? -1.702 8.032 2.103 1.00 95.69 189 LEU A CA 1
ATOM 1325 C C . LEU A 1 189 ? -2.172 7.425 0.771 1.00 95.69 189 LEU A C 1
ATOM 1327 O O . LEU A 1 189 ? -2.020 8.038 -0.284 1.00 95.69 189 LEU A O 1
ATOM 1331 N N . VAL A 1 190 ? -2.698 6.198 0.801 1.00 95.69 190 VAL A N 1
ATOM 1332 C CA . VAL A 1 190 ? -3.221 5.531 -0.401 1.00 95.69 190 VAL A CA 1
ATOM 1333 C C . VAL A 1 190 ? -4.600 6.090 -0.752 1.00 95.69 190 VAL A C 1
ATOM 1335 O O . VAL A 1 190 ? -5.540 5.995 0.040 1.00 95.69 190 VAL A O 1
ATOM 1338 N N . ASN A 1 191 ? -4.720 6.620 -1.969 1.00 94.75 191 ASN A N 1
ATOM 1339 C CA . ASN A 1 191 ? -5.951 7.015 -2.638 1.00 94.75 191 ASN A CA 1
ATOM 1340 C C . ASN A 1 191 ? -6.197 6.128 -3.867 1.00 94.75 191 ASN A C 1
ATOM 1342 O O . ASN A 1 191 ? -5.764 6.438 -4.978 1.00 94.75 191 ASN A O 1
ATOM 1346 N N . GLY A 1 192 ? -6.859 4.997 -3.645 1.00 94.50 192 GLY A N 1
ATOM 1347 C CA . GLY A 1 192 ? -7.137 3.997 -4.665 1.00 94.50 192 GLY A CA 1
ATOM 1348 C C . GLY A 1 192 ? -7.399 2.620 -4.064 1.00 94.50 192 GLY A C 1
ATOM 1349 O O . GLY A 1 192 ? -7.504 2.460 -2.845 1.00 94.50 192 GLY A O 1
ATOM 1350 N N . GLN A 1 193 ? -7.544 1.626 -4.932 1.00 95.62 193 GLN A N 1
ATOM 1351 C CA . GLN A 1 193 ? -8.044 0.295 -4.586 1.00 95.62 193 GLN A CA 1
ATOM 1352 C C . GLN A 1 193 ? -7.007 -0.777 -4.921 1.00 95.62 193 GLN A C 1
ATOM 1354 O O . GLN A 1 193 ? -6.216 -0.602 -5.846 1.00 95.62 193 GLN A O 1
ATOM 1359 N N . ILE A 1 194 ? -7.041 -1.891 -4.186 1.00 97.06 194 ILE A N 1
ATOM 1360 C CA . ILE A 1 194 ? -6.282 -3.115 -4.514 1.00 97.06 194 ILE A CA 1
ATOM 1361 C C . ILE A 1 194 ? -4.758 -2.864 -4.614 1.00 97.06 194 ILE A C 1
ATOM 1363 O O . ILE A 1 194 ? -4.033 -3.502 -5.369 1.00 97.06 194 ILE A O 1
ATOM 1367 N N . ASN A 1 195 ? -4.229 -1.923 -3.832 1.00 98.25 195 ASN A N 1
ATOM 1368 C CA . ASN A 1 195 ? -2.788 -1.706 -3.745 1.00 98.25 195 ASN A CA 1
ATOM 1369 C C . ASN A 1 195 ? -2.164 -2.624 -2.689 1.00 98.25 195 ASN A C 1
ATOM 1371 O O . ASN A 1 195 ? -2.748 -2.869 -1.632 1.00 98.25 195 ASN A O 1
ATOM 1375 N N . ILE A 1 196 ? -0.940 -3.080 -2.940 1.00 98.69 196 ILE A N 1
ATOM 1376 C CA . ILE A 1 196 ? -0.146 -3.894 -2.020 1.00 98.69 196 ILE A CA 1
ATOM 1377 C C . ILE A 1 196 ? 1.114 -3.116 -1.650 1.00 98.69 196 ILE A C 1
ATOM 1379 O O . ILE A 1 196 ? 1.938 -2.823 -2.505 1.00 98.69 196 ILE A O 1
ATOM 1383 N N . ALA A 1 197 ? 1.294 -2.821 -0.371 1.00 98.50 197 ALA A N 1
ATOM 1384 C CA . ALA A 1 197 ? 2.450 -2.147 0.196 1.00 98.50 197 ALA A CA 1
ATOM 1385 C C . ALA A 1 197 ? 3.001 -2.982 1.356 1.00 98.50 197 ALA A C 1
ATOM 1387 O O . ALA A 1 197 ? 2.383 -3.073 2.415 1.00 98.50 197 ALA A O 1
ATOM 1388 N N . VAL A 1 198 ? 4.164 -3.605 1.171 1.00 98.81 198 VAL A N 1
ATOM 1389 C CA . VAL A 1 198 ? 4.792 -4.467 2.182 1.00 98.81 198 VAL A CA 1
ATOM 1390 C C . VAL A 1 198 ? 6.235 -4.035 2.409 1.00 98.81 198 VAL A C 1
ATOM 1392 O O . VAL A 1 198 ? 7.081 -4.162 1.532 1.00 98.81 198 VAL A O 1
ATOM 1395 N N . GLY A 1 199 ? 6.530 -3.552 3.609 1.00 98.62 199 GLY A N 1
ATOM 1396 C CA . GLY A 1 199 ? 7.811 -2.980 4.008 1.00 98.62 199 GLY A CA 1
ATOM 1397 C C . GLY A 1 199 ? 7.617 -1.646 4.723 1.00 98.62 199 GLY A C 1
ATOM 1398 O O . GLY A 1 199 ? 6.626 -0.951 4.513 1.00 98.62 199 GLY A O 1
ATOM 1399 N N . ALA A 1 200 ? 8.571 -1.268 5.575 1.00 98.56 200 ALA A N 1
ATOM 1400 C CA . ALA A 1 200 ? 8.551 0.062 6.179 1.00 98.56 200 ALA A CA 1
ATOM 1401 C C . ALA A 1 200 ? 8.598 1.132 5.074 1.00 98.56 200 ALA A C 1
ATOM 1403 O O . ALA A 1 200 ? 9.449 1.073 4.184 1.00 98.56 200 ALA A O 1
ATOM 1404 N N . GLN A 1 201 ? 7.664 2.078 5.126 1.00 98.38 201 GLN A N 1
ATOM 1405 C CA . GLN A 1 201 ? 7.484 3.154 4.151 1.00 98.38 201 GLN A CA 1
ATOM 1406 C C . GLN A 1 201 ? 7.196 2.696 2.704 1.00 98.38 201 GLN A C 1
ATOM 1408 O O . GLN A 1 201 ? 7.299 3.498 1.775 1.00 98.38 201 GLN A O 1
ATOM 1413 N N . ALA A 1 202 ? 6.812 1.435 2.482 1.00 98.62 202 ALA A N 1
ATOM 1414 C CA . ALA A 1 202 ? 6.349 0.988 1.169 1.00 98.62 202 ALA A CA 1
ATOM 1415 C C . ALA A 1 202 ? 5.022 1.676 0.812 1.00 98.62 202 ALA A C 1
ATOM 1417 O O . ALA A 1 202 ? 4.134 1.780 1.663 1.00 98.62 202 ALA A O 1
ATOM 1418 N N . GLY A 1 203 ? 4.864 2.142 -0.429 1.00 97.88 203 GLY A N 1
ATOM 1419 C CA . GLY A 1 203 ? 3.584 2.676 -0.908 1.00 97.88 203 GLY A CA 1
ATOM 1420 C C . GLY A 1 203 ? 3.009 3.824 -0.067 1.00 97.88 203 GLY A C 1
ATOM 1421 O O . GLY A 1 203 ? 1.792 3.923 0.060 1.00 97.88 203 GLY A O 1
ATOM 1422 N N . VAL A 1 204 ? 3.846 4.652 0.576 1.00 97.62 204 VAL A N 1
ATOM 1423 C CA . VAL A 1 204 ? 3.383 5.688 1.526 1.00 97.62 204 VAL A CA 1
ATOM 1424 C C . VAL A 1 204 ? 2.377 6.642 0.896 1.00 97.62 204 VAL A C 1
ATOM 1426 O O . VAL A 1 204 ? 1.454 7.056 1.586 1.00 97.62 204 VAL A O 1
ATOM 1429 N N . SER A 1 205 ? 2.552 7.007 -0.371 1.00 97.00 205 SER A N 1
ATOM 1430 C CA . SER A 1 205 ? 1.704 7.954 -1.089 1.00 97.00 205 SER A CA 1
ATOM 1431 C C . SER A 1 205 ? 1.396 7.422 -2.482 1.00 97.00 205 SER A C 1
ATOM 1433 O O . SER A 1 205 ? 2.134 7.677 -3.432 1.00 97.00 205 SER A O 1
ATOM 1435 N N . VAL A 1 206 ? 0.290 6.696 -2.611 1.00 97.44 206 VAL A N 1
ATOM 1436 C CA . VAL A 1 206 ? -0.152 6.120 -3.887 1.00 97.44 206 VAL A CA 1
ATOM 1437 C C . VAL A 1 206 ? -1.478 6.749 -4.282 1.00 97.44 206 VAL A C 1
ATOM 1439 O O . VAL A 1 206 ? -2.429 6.709 -3.512 1.00 97.44 206 VAL A O 1
ATOM 1442 N N . THR A 1 207 ? -1.556 7.320 -5.479 1.00 97.38 207 THR A N 1
ATOM 1443 C CA . THR A 1 207 ? -2.815 7.715 -6.117 1.00 97.38 207 THR A CA 1
ATOM 1444 C C . THR A 1 207 ? -3.011 6.854 -7.356 1.00 97.38 207 THR A C 1
ATOM 1446 O O . THR A 1 207 ? -2.297 7.023 -8.342 1.00 97.38 207 THR A O 1
ATOM 1449 N N . GLY A 1 208 ? -3.962 5.926 -7.287 1.00 96.69 208 GLY A N 1
ATOM 1450 C CA . GLY A 1 208 ? -4.211 4.918 -8.317 1.00 96.69 208 GLY A CA 1
ATOM 1451 C C . GLY A 1 208 ? -4.440 3.523 -7.739 1.00 96.69 208 GLY A C 1
ATOM 1452 O O . GLY A 1 208 ? -4.386 3.315 -6.523 1.00 96.69 208 GLY A O 1
ATOM 1453 N N . ALA A 1 209 ? -4.749 2.575 -8.616 1.00 97.19 209 ALA A N 1
ATOM 1454 C CA . ALA A 1 209 ? -5.146 1.217 -8.267 1.00 97.19 209 ALA A CA 1
ATOM 1455 C C . ALA A 1 209 ? -4.145 0.161 -8.755 1.00 97.19 209 ALA A C 1
ATOM 1457 O O . ALA A 1 209 ? -3.332 0.414 -9.645 1.00 97.19 209 ALA A O 1
ATOM 1458 N N . ASP A 1 210 ? -4.232 -1.035 -8.173 1.00 98.38 210 ASP A N 1
ATOM 1459 C CA . ASP A 1 210 ? -3.484 -2.226 -8.597 1.00 98.38 210 ASP A CA 1
ATOM 1460 C C . ASP A 1 210 ? -1.951 -2.078 -8.540 1.00 98.38 210 ASP A C 1
ATOM 1462 O O . ASP A 1 210 ? -1.220 -2.777 -9.243 1.00 98.38 210 ASP A O 1
ATOM 1466 N N . ASN A 1 211 ? -1.428 -1.168 -7.711 1.00 98.75 211 ASN A N 1
ATOM 1467 C CA . ASN A 1 211 ? 0.015 -1.012 -7.546 1.00 98.75 211 ASN A CA 1
ATOM 1468 C C . ASN A 1 211 ? 0.565 -1.984 -6.498 1.00 98.75 211 ASN A C 1
ATOM 1470 O O . ASN A 1 211 ? -0.055 -2.239 -5.467 1.00 98.75 211 ASN A O 1
ATOM 1474 N N . VAL A 1 212 ? 1.781 -2.471 -6.721 1.00 98.88 212 VAL A N 1
ATOM 1475 C CA . VAL A 1 212 ? 2.496 -3.377 -5.821 1.00 98.88 212 VAL A CA 1
ATOM 1476 C C . VAL A 1 212 ? 3.841 -2.760 -5.454 1.00 98.88 212 VAL A C 1
ATOM 1478 O O . VAL A 1 212 ? 4.634 -2.432 -6.327 1.00 98.88 212 VAL A O 1
ATOM 1481 N N . ALA A 1 213 ? 4.107 -2.624 -4.161 1.00 98.75 213 ALA A N 1
ATOM 1482 C CA . ALA A 1 213 ? 5.308 -2.044 -3.580 1.00 98.75 213 ALA A CA 1
ATOM 1483 C C . ALA A 1 213 ? 5.852 -2.972 -2.485 1.00 98.75 213 ALA A C 1
ATOM 1485 O O . ALA A 1 213 ? 5.228 -3.149 -1.437 1.00 98.75 213 ALA A O 1
ATOM 1486 N N . LEU A 1 214 ? 7.018 -3.576 -2.718 1.00 98.81 214 LEU A N 1
ATOM 1487 C CA . LEU A 1 214 ? 7.603 -4.604 -1.854 1.00 98.81 214 LEU A CA 1
ATOM 1488 C C . LEU A 1 214 ? 9.034 -4.227 -1.448 1.00 98.81 214 LEU A C 1
ATOM 1490 O O . LEU A 1 214 ? 9.972 -4.303 -2.237 1.00 98.81 214 LEU A O 1
ATOM 1494 N N . GLY A 1 215 ? 9.232 -3.867 -0.186 1.00 98.56 215 GLY A N 1
ATOM 1495 C CA . GLY A 1 215 ? 10.526 -3.512 0.395 1.00 98.56 215 GLY A CA 1
ATOM 1496 C C . GLY A 1 215 ? 10.539 -2.118 1.014 1.00 98.56 215 GLY A C 1
ATOM 1497 O O . GLY A 1 215 ? 9.605 -1.336 0.863 1.00 98.56 215 GLY A O 1
ATOM 1498 N N . PHE A 1 216 ? 11.620 -1.806 1.733 1.00 98.62 216 PHE A N 1
ATOM 1499 C CA . PHE A 1 216 ? 11.791 -0.501 2.373 1.00 98.62 216 PHE A CA 1
ATOM 1500 C C . PHE A 1 216 ? 11.677 0.637 1.349 1.00 98.62 216 PHE A C 1
ATOM 1502 O O . PHE A 1 216 ? 12.437 0.651 0.380 1.00 98.62 216 PHE A O 1
ATOM 1509 N N . ALA A 1 217 ? 10.738 1.563 1.562 1.00 98.44 217 ALA A N 1
ATOM 1510 C CA . ALA A 1 217 ? 10.479 2.714 0.689 1.00 98.44 217 ALA A CA 1
ATOM 1511 C C . ALA A 1 217 ? 10.265 2.375 -0.807 1.00 98.44 217 ALA A C 1
ATOM 1513 O O . ALA A 1 217 ? 10.468 3.221 -1.680 1.00 98.44 217 ALA A O 1
ATOM 1514 N N . SER A 1 218 ? 9.869 1.136 -1.122 1.00 98.62 218 SER A N 1
ATOM 1515 C CA . SER A 1 218 ? 9.474 0.746 -2.479 1.00 98.62 218 SER A CA 1
ATOM 1516 C C . SER A 1 218 ? 8.162 1.433 -2.853 1.00 98.62 218 SER A C 1
ATOM 1518 O O . SER A 1 218 ? 7.278 1.560 -2.001 1.00 98.62 218 SER A O 1
ATOM 1520 N N . GLY A 1 219 ? 8.031 1.912 -4.092 1.00 98.25 219 GLY A N 1
ATOM 1521 C CA . GLY A 1 219 ? 6.801 2.558 -4.563 1.00 98.25 219 GLY A CA 1
ATOM 1522 C C . GLY A 1 219 ? 6.342 3.722 -3.678 1.00 98.25 219 GLY A C 1
ATOM 1523 O O . GLY A 1 219 ? 5.144 3.944 -3.543 1.00 98.25 219 GLY A O 1
ATOM 1524 N N . MET A 1 220 ? 7.263 4.407 -2.985 1.00 98.06 220 MET A N 1
ATOM 1525 C CA . MET A 1 220 ? 6.929 5.365 -1.922 1.00 98.06 220 MET A CA 1
ATOM 1526 C C . MET A 1 220 ? 5.979 6.474 -2.401 1.00 98.06 220 MET A C 1
ATOM 1528 O O . MET A 1 220 ? 5.101 6.889 -1.645 1.00 98.06 220 MET A O 1
ATOM 1532 N N . GLY A 1 221 ? 6.154 6.935 -3.639 1.00 97.88 221 GLY A N 1
ATOM 1533 C CA . GLY A 1 221 ? 5.292 7.883 -4.329 1.00 97.88 221 GLY A CA 1
ATOM 1534 C C . GLY A 1 221 ? 4.889 7.348 -5.700 1.00 97.88 221 GLY A C 1
ATOM 1535 O O . GLY A 1 221 ? 5.721 7.298 -6.602 1.00 97.88 221 GLY A O 1
ATOM 1536 N N . VAL A 1 222 ? 3.624 6.981 -5.884 1.00 98.56 222 VAL A N 1
ATOM 1537 C CA . VAL A 1 222 ? 3.109 6.510 -7.179 1.00 98.56 222 VAL A CA 1
ATOM 1538 C C . VAL A 1 222 ? 1.874 7.312 -7.558 1.00 98.56 222 VAL A C 1
ATOM 1540 O O . VAL A 1 222 ? 0.949 7.455 -6.760 1.00 98.56 222 VAL A O 1
ATOM 1543 N N . ILE A 1 223 ? 1.857 7.829 -8.781 1.00 98.69 223 ILE A N 1
ATOM 1544 C CA . ILE A 1 223 ? 0.681 8.416 -9.420 1.00 98.69 223 ILE A CA 1
ATOM 1545 C C . ILE A 1 223 ? 0.446 7.624 -10.703 1.00 98.69 223 ILE A C 1
ATOM 1547 O O . ILE A 1 223 ? 1.184 7.784 -11.673 1.00 98.69 223 ILE A O 1
ATOM 1551 N N . GLY A 1 224 ? -0.553 6.748 -10.683 1.00 98.50 224 GLY A N 1
ATOM 1552 C CA . GLY A 1 224 ? -0.834 5.808 -11.764 1.00 98.50 224 GLY A CA 1
ATOM 1553 C C . GLY A 1 224 ? -1.239 4.433 -11.247 1.00 98.50 224 GLY A C 1
ATOM 1554 O O . GLY A 1 224 ? -1.339 4.196 -10.041 1.00 98.50 224 GLY A O 1
ATOM 1555 N N . ASN A 1 225 ? -1.497 3.530 -12.180 1.00 98.62 225 ASN A N 1
ATOM 1556 C CA . ASN A 1 225 ? -2.096 2.228 -11.942 1.00 98.62 225 ASN A CA 1
ATOM 1557 C C . ASN A 1 225 ? -1.184 1.097 -12.414 1.00 98.62 225 ASN A C 1
ATOM 1559 O O . ASN A 1 225 ? -0.366 1.265 -13.322 1.00 98.62 225 ASN A O 1
ATOM 1563 N N . ALA A 1 226 ? -1.387 -0.085 -11.833 1.00 98.75 226 ALA A N 1
ATOM 1564 C CA . ALA A 1 226 ? -0.736 -1.320 -12.263 1.00 98.75 226 ALA A CA 1
ATOM 1565 C C . ALA A 1 226 ? 0.805 -1.243 -12.299 1.00 98.75 226 ALA A C 1
ATOM 1567 O O . ALA A 1 226 ? 1.445 -1.871 -13.143 1.00 98.75 226 ALA A O 1
ATOM 1568 N N . ASN A 1 227 ? 1.418 -0.468 -11.398 1.00 98.88 227 ASN A N 1
ATOM 1569 C CA . ASN A 1 227 ? 2.870 -0.419 -11.258 1.00 98.88 227 ASN A CA 1
ATOM 1570 C C . ASN A 1 227 ? 3.360 -1.493 -10.283 1.00 98.88 227 ASN A C 1
ATOM 1572 O O . ASN A 1 227 ? 2.744 -1.746 -9.250 1.00 98.88 227 ASN A O 1
ATOM 1576 N N . PHE A 1 228 ? 4.513 -2.084 -10.571 1.00 98.88 228 PHE A N 1
ATOM 1577 C CA . PHE A 1 228 ? 5.177 -3.056 -9.715 1.00 98.88 228 PHE A CA 1
ATOM 1578 C C . PHE A 1 228 ? 6.555 -2.537 -9.310 1.00 98.88 228 PHE A C 1
ATOM 1580 O O . PHE A 1 228 ? 7.402 -2.280 -10.159 1.00 98.88 228 PHE A O 1
ATOM 1587 N N . ALA A 1 229 ? 6.808 -2.427 -8.014 1.00 98.75 229 ALA A N 1
ATOM 1588 C CA . ALA A 1 229 ? 8.088 -2.059 -7.441 1.00 98.75 229 ALA A CA 1
ATOM 1589 C C . ALA A 1 229 ? 8.480 -3.092 -6.377 1.00 98.75 229 ALA A C 1
ATOM 1591 O O . ALA A 1 229 ? 7.714 -3.383 -5.458 1.00 98.75 229 ALA A O 1
ATOM 1592 N N . ALA A 1 230 ? 9.673 -3.669 -6.495 1.00 98.75 230 ALA A N 1
ATOM 1593 C CA . ALA A 1 230 ? 10.206 -4.606 -5.517 1.00 98.75 230 ALA A CA 1
ATOM 1594 C C . ALA A 1 230 ? 11.716 -4.425 -5.309 1.00 98.75 230 ALA A C 1
ATOM 1596 O O . ALA A 1 230 ? 12.512 -4.448 -6.246 1.00 98.75 230 ALA A O 1
ATOM 1597 N N . GLY A 1 231 ? 12.123 -4.273 -4.049 1.00 98.25 231 GLY A N 1
ATOM 1598 C CA . GLY A 1 231 ? 13.481 -3.928 -3.631 1.00 98.25 231 GLY A CA 1
ATOM 1599 C C . GLY A 1 231 ? 13.522 -2.607 -2.864 1.00 98.25 231 GLY A C 1
ATOM 1600 O O . GLY A 1 231 ? 12.642 -1.760 -3.010 1.00 98.25 231 GLY A O 1
ATOM 1601 N N . GLY A 1 232 ? 14.549 -2.417 -2.032 1.00 98.19 232 GLY A N 1
ATOM 1602 C CA . GLY A 1 232 ? 14.699 -1.180 -1.259 1.00 98.19 232 GLY A CA 1
ATOM 1603 C C . GLY A 1 232 ? 14.801 0.043 -2.175 1.00 98.19 232 GLY A C 1
ATOM 1604 O O . GLY A 1 232 ? 15.658 0.064 -3.058 1.00 98.19 232 GLY A O 1
ATOM 1605 N N . ASN A 1 233 ? 13.939 1.038 -1.970 1.00 98.38 233 ASN A N 1
ATOM 1606 C CA . ASN A 1 233 ? 13.815 2.248 -2.791 1.00 98.38 233 ASN A CA 1
ATOM 1607 C C . ASN A 1 233 ? 13.524 1.992 -4.287 1.00 98.38 233 ASN A C 1
ATOM 1609 O O . ASN A 1 233 ? 13.766 2.870 -5.108 1.00 98.38 233 ASN A O 1
ATOM 1613 N N . SER A 1 234 ? 13.045 0.804 -4.670 1.00 98.50 234 SER A N 1
ATOM 1614 C CA . SER A 1 234 ? 12.601 0.542 -6.050 1.00 98.50 234 SER A CA 1
ATOM 1615 C C . SER A 1 234 ? 11.364 1.369 -6.387 1.00 98.50 234 SER A C 1
ATOM 1617 O O . SER A 1 234 ? 10.494 1.541 -5.531 1.00 98.50 234 SER A O 1
ATOM 1619 N N . GLY A 1 235 ? 11.259 1.876 -7.616 1.00 98.19 235 GLY A N 1
ATOM 1620 C CA . GLY A 1 235 ? 10.062 2.588 -8.064 1.00 98.19 235 GLY A CA 1
ATOM 1621 C C . GLY A 1 235 ? 9.687 3.770 -7.168 1.00 98.19 235 GLY A C 1
ATOM 1622 O O . GLY A 1 235 ? 8.506 4.048 -7.001 1.00 98.19 235 GLY A O 1
ATOM 1623 N N . GLN A 1 236 ? 10.660 4.406 -6.499 1.00 97.69 236 GLN A N 1
ATOM 1624 C CA . GLN A 1 236 ? 10.385 5.320 -5.382 1.00 97.69 236 GLN A CA 1
ATOM 1625 C C . GLN A 1 236 ? 9.451 6.474 -5.777 1.00 97.69 236 GLN A C 1
ATOM 1627 O O . GLN A 1 236 ? 8.656 6.924 -4.953 1.00 97.69 236 GLN A O 1
ATOM 1632 N N . ARG A 1 237 ? 9.562 6.945 -7.023 1.00 98.50 237 ARG A N 1
ATOM 1633 C CA . ARG A 1 237 ? 8.715 7.976 -7.621 1.00 98.50 237 ARG A CA 1
ATOM 1634 C C . ARG A 1 237 ? 8.332 7.554 -9.033 1.00 98.50 237 ARG A C 1
ATOM 1636 O O . ARG A 1 237 ? 9.188 7.560 -9.913 1.00 98.50 237 ARG A O 1
ATOM 1643 N N . ILE A 1 238 ? 7.069 7.190 -9.230 1.00 98.69 238 ILE A N 1
ATOM 1644 C CA . ILE A 1 238 ? 6.514 6.810 -10.534 1.00 98.69 238 ILE A CA 1
ATOM 1645 C C . ILE A 1 238 ? 5.335 7.726 -10.859 1.00 98.69 238 ILE A C 1
ATOM 1647 O O . ILE A 1 238 ? 4.427 7.890 -10.043 1.00 98.69 238 ILE A O 1
ATOM 1651 N N . GLN A 1 239 ? 5.345 8.304 -12.056 1.00 98.75 239 GLN A N 1
ATOM 1652 C CA . GLN A 1 239 ? 4.216 8.996 -12.668 1.00 98.75 239 GLN A CA 1
ATOM 1653 C C . GLN A 1 239 ? 3.906 8.319 -14.002 1.00 98.75 239 GLN A C 1
ATOM 1655 O O . GLN A 1 239 ? 4.631 8.501 -14.978 1.00 98.75 239 GLN A O 1
ATOM 1660 N N . GLY A 1 240 ? 2.848 7.516 -14.028 1.00 98.62 240 GLY A N 1
ATOM 1661 C CA . GLY A 1 240 ? 2.464 6.701 -15.175 1.00 98.62 240 GLY A CA 1
ATOM 1662 C C . GLY A 1 240 ? 2.004 5.306 -14.772 1.00 98.62 240 GLY A C 1
ATOM 1663 O O . GLY A 1 240 ? 2.029 4.930 -13.598 1.00 98.62 240 GLY A O 1
ATOM 1664 N N . ASP A 1 241 ? 1.578 4.541 -15.770 1.00 98.81 241 ASP A N 1
ATOM 1665 C CA . ASP A 1 241 ? 0.969 3.229 -15.580 1.00 98.81 241 ASP A CA 1
ATOM 1666 C C . ASP A 1 241 ? 1.901 2.097 -16.044 1.00 98.81 241 ASP A C 1
ATOM 1668 O O . ASP A 1 241 ? 2.773 2.286 -16.898 1.00 98.81 241 ASP A O 1
ATOM 1672 N N . TYR A 1 242 ? 1.668 0.882 -15.547 1.00 98.81 242 TYR A N 1
ATOM 1673 C CA . TYR A 1 242 ? 2.302 -0.349 -16.047 1.00 98.81 242 TYR A CA 1
ATOM 1674 C C . TYR A 1 242 ? 3.839 -0.383 -15.967 1.00 98.81 242 TYR A C 1
ATOM 1676 O O . TYR A 1 242 ? 4.487 -1.079 -16.753 1.00 98.81 242 TYR A O 1
ATOM 1684 N N . ASN A 1 243 ? 4.453 0.356 -15.043 1.00 98.88 243 ASN A N 1
ATOM 1685 C CA . ASN A 1 243 ? 5.901 0.310 -14.851 1.00 98.88 243 ASN A CA 1
ATOM 1686 C C . ASN A 1 243 ? 6.299 -0.854 -13.938 1.00 98.88 243 ASN A C 1
ATOM 1688 O O . ASN A 1 243 ? 5.614 -1.165 -12.969 1.00 98.88 243 ASN A O 1
ATOM 1692 N N . THR A 1 244 ? 7.435 -1.487 -14.220 1.00 98.88 244 THR A N 1
ATOM 1693 C CA . THR A 1 244 ? 8.009 -2.567 -13.409 1.00 98.88 244 THR A CA 1
ATOM 1694 C C . THR A 1 244 ? 9.426 -2.196 -12.991 1.00 98.88 244 THR A C 1
ATOM 1696 O O . THR A 1 244 ? 10.283 -1.992 -13.842 1.00 98.88 244 THR A O 1
ATOM 1699 N N . ALA A 1 245 ? 9.690 -2.154 -11.689 1.00 98.69 245 ALA A N 1
ATOM 1700 C CA . ALA A 1 245 ? 10.978 -1.838 -11.088 1.00 98.69 245 ALA A CA 1
ATOM 1701 C C . ALA A 1 245 ? 11.385 -2.937 -10.095 1.00 98.69 245 ALA A C 1
ATOM 1703 O O . ALA A 1 245 ? 10.790 -3.078 -9.029 1.00 98.69 245 ALA A O 1
ATOM 1704 N N . LEU A 1 246 ? 12.409 -3.722 -10.421 1.00 98.75 246 LEU A N 1
ATOM 1705 C CA . LEU A 1 246 ? 12.871 -4.851 -9.615 1.00 98.75 246 LEU A CA 1
ATOM 1706 C C . LEU A 1 246 ? 14.368 -4.724 -9.309 1.00 98.75 246 LEU A C 1
ATOM 1708 O O . LEU A 1 246 ? 15.215 -4.909 -10.179 1.00 98.75 246 LEU A O 1
ATOM 1712 N N . GLY A 1 247 ? 14.704 -4.455 -8.050 1.00 98.38 247 GLY A N 1
ATOM 1713 C CA . GLY A 1 247 ? 16.078 -4.288 -7.574 1.00 98.38 247 GLY A CA 1
ATOM 1714 C C . GLY A 1 247 ? 16.224 -3.106 -6.619 1.00 98.38 247 GLY A C 1
ATOM 1715 O O . GLY A 1 247 ? 15.354 -2.246 -6.525 1.00 98.38 247 GLY A O 1
ATOM 1716 N N . ASN A 1 248 ? 17.334 -3.048 -5.881 1.00 98.44 248 ASN A N 1
ATOM 1717 C CA . ASN A 1 248 ? 17.614 -1.890 -5.031 1.00 98.44 248 ASN A CA 1
ATOM 1718 C C . ASN A 1 248 ? 17.767 -0.633 -5.904 1.00 98.44 248 ASN A C 1
ATOM 1720 O O . ASN A 1 248 ? 18.595 -0.624 -6.812 1.00 98.44 248 ASN A O 1
ATOM 1724 N N . GLN A 1 249 ? 16.946 0.390 -5.651 1.00 98.44 249 GLN A N 1
ATOM 1725 C CA . GLN A 1 249 ? 16.913 1.636 -6.430 1.00 98.44 249 GLN A CA 1
ATOM 1726 C C . GLN A 1 249 ? 16.649 1.457 -7.942 1.00 98.44 249 GLN A C 1
ATOM 1728 O O . GLN A 1 249 ? 16.970 2.342 -8.729 1.00 98.44 249 GLN A O 1
ATOM 1733 N N . ALA A 1 250 ? 16.063 0.334 -8.369 1.00 98.56 250 ALA A N 1
ATOM 1734 C CA . ALA A 1 250 ? 15.599 0.177 -9.749 1.00 98.56 250 ALA A CA 1
ATOM 1735 C C . ALA A 1 250 ? 14.409 1.110 -10.018 1.00 98.56 250 ALA A C 1
ATOM 1737 O O . ALA A 1 250 ? 13.568 1.284 -9.134 1.00 98.56 250 ALA A O 1
ATOM 1738 N N . GLY A 1 251 ? 14.303 1.676 -11.220 1.00 98.19 251 GLY A N 1
ATOM 1739 C CA . GLY A 1 251 ? 13.146 2.475 -11.633 1.00 98.19 251 GLY A CA 1
ATOM 1740 C C . GLY A 1 251 ? 12.879 3.685 -10.736 1.00 98.19 251 GLY A C 1
ATOM 1741 O O . GLY A 1 251 ? 11.726 4.049 -10.520 1.00 98.19 251 GLY A O 1
ATOM 1742 N N . VAL A 1 252 ? 13.913 4.260 -10.120 1.00 98.31 252 VAL A N 1
ATOM 1743 C CA . VAL A 1 252 ? 13.764 5.508 -9.365 1.00 98.31 252 VAL A CA 1
ATOM 1744 C C . VAL A 1 252 ? 13.508 6.626 -10.368 1.00 98.31 252 VAL A C 1
ATOM 1746 O O . VAL A 1 252 ? 14.286 6.784 -11.298 1.00 98.31 252 VAL A O 1
ATOM 1749 N N . ASP A 1 253 ? 12.455 7.408 -10.157 1.00 98.38 253 ASP A N 1
ATOM 1750 C CA . ASP A 1 253 ? 12.113 8.596 -10.949 1.00 98.38 253 ASP A CA 1
ATOM 1751 C C . ASP A 1 253 ? 11.698 8.272 -12.380 1.00 98.38 253 ASP A C 1
ATOM 1753 O O . ASP A 1 253 ? 12.362 8.653 -13.339 1.00 98.38 253 ASP A O 1
ATOM 1757 N N . VAL A 1 254 ? 10.577 7.569 -12.513 1.00 98.56 254 VAL A N 1
ATOM 1758 C CA . VAL A 1 254 ? 9.989 7.238 -13.812 1.00 98.56 254 VAL A CA 1
ATOM 1759 C C . VAL A 1 254 ? 8.825 8.182 -14.100 1.00 98.56 254 VAL A C 1
ATOM 1761 O O . VAL A 1 254 ? 7.859 8.239 -13.341 1.00 98.56 254 VAL A O 1
ATOM 1764 N N . GLU A 1 255 ? 8.912 8.907 -15.210 1.00 98.62 255 GLU A N 1
ATOM 1765 C CA . GLU A 1 255 ? 7.845 9.705 -15.809 1.00 98.62 255 GLU A CA 1
ATOM 1766 C C . GLU A 1 255 ? 7.506 9.097 -17.176 1.00 98.62 255 GLU A C 1
ATOM 1768 O O . GLU A 1 255 ? 8.254 9.228 -18.144 1.00 98.62 255 GLU A O 1
ATOM 1773 N N . GLY A 1 256 ? 6.392 8.375 -17.240 1.00 98.38 256 GLY A N 1
ATOM 1774 C CA . GLY A 1 256 ? 5.981 7.609 -18.410 1.00 98.38 256 GLY A CA 1
ATOM 1775 C C . GLY A 1 256 ? 5.455 6.227 -18.041 1.00 98.38 256 GLY A 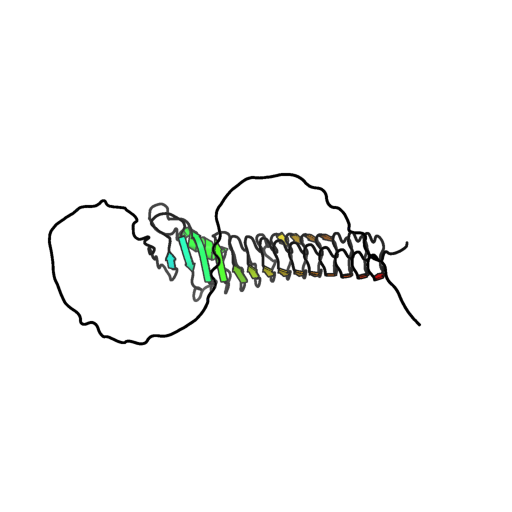C 1
ATOM 1776 O O . GLY A 1 256 ? 5.449 5.823 -16.877 1.00 98.38 256 GLY A O 1
ATOM 1777 N N . SER A 1 257 ? 4.963 5.510 -19.046 1.00 98.75 257 SER A N 1
ATOM 1778 C CA . SER A 1 257 ? 4.241 4.251 -18.859 1.00 98.75 257 SER A CA 1
ATOM 1779 C C . SER A 1 257 ? 4.913 3.071 -19.555 1.00 98.75 257 SER A C 1
ATOM 1781 O O . SER A 1 257 ? 5.548 3.213 -20.604 1.00 98.75 257 SER A O 1
ATOM 1783 N N . GLY A 1 258 ? 4.721 1.875 -19.001 1.00 98.62 258 GLY A N 1
ATOM 1784 C CA . GLY A 1 258 ? 5.193 0.625 -19.598 1.00 98.62 258 GLY A CA 1
ATOM 1785 C C . GLY A 1 258 ? 6.711 0.435 -19.561 1.00 98.62 258 GLY A C 1
ATOM 1786 O O . GLY A 1 258 ? 7.243 -0.274 -20.412 1.00 98.62 258 GLY A O 1
ATOM 1787 N N . ASN A 1 259 ? 7.421 1.082 -18.634 1.00 98.69 259 ASN A N 1
ATOM 1788 C CA . ASN A 1 259 ? 8.867 0.916 -18.496 1.00 98.69 259 ASN A CA 1
ATOM 1789 C C . ASN A 1 259 ? 9.213 -0.311 -17.641 1.00 98.69 259 ASN A C 1
ATOM 1791 O O . ASN A 1 259 ? 8.544 -0.610 -16.652 1.00 98.69 259 ASN A O 1
ATOM 1795 N N . LEU A 1 260 ? 10.295 -1.000 -17.994 1.00 98.69 260 LEU A N 1
ATOM 1796 C CA . LEU A 1 260 ? 10.829 -2.160 -17.287 1.00 98.69 260 LEU A CA 1
ATOM 1797 C C . LEU A 1 260 ? 12.256 -1.868 -16.819 1.00 98.69 260 LEU A C 1
ATOM 1799 O O . LEU A 1 260 ? 13.141 -1.673 -17.644 1.00 98.69 260 LEU A O 1
ATOM 1803 N N . ALA A 1 261 ? 12.491 -1.900 -15.513 1.00 98.50 261 ALA A N 1
ATOM 1804 C CA . ALA A 1 261 ? 13.793 -1.745 -14.879 1.00 98.50 261 ALA A CA 1
ATOM 1805 C C . ALA A 1 261 ? 14.080 -2.964 -13.991 1.00 98.50 261 ALA A C 1
ATOM 1807 O O . ALA A 1 261 ? 13.416 -3.170 -12.974 1.00 98.50 261 ALA A O 1
ATOM 1808 N N . ILE A 1 262 ? 15.047 -3.799 -14.375 1.00 98.56 262 ILE A N 1
ATOM 1809 C CA . ILE A 1 262 ? 15.470 -4.976 -13.609 1.00 98.56 262 ILE A CA 1
ATOM 1810 C C . ILE A 1 262 ? 16.973 -4.908 -13.338 1.00 98.56 262 ILE A C 1
ATOM 1812 O O . ILE A 1 262 ? 17.798 -4.977 -14.246 1.00 98.56 262 ILE A O 1
ATOM 1816 N N . GLY A 1 263 ? 17.338 -4.871 -12.061 1.00 98.06 263 GLY A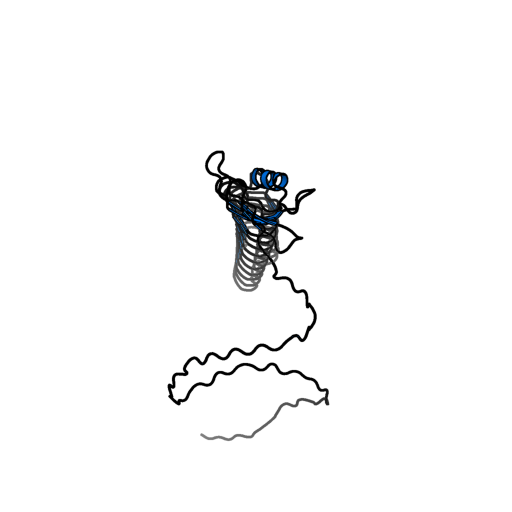 N 1
ATOM 1817 C CA . GLY A 1 263 ? 18.717 -4.792 -11.591 1.00 98.06 263 GLY A CA 1
ATOM 1818 C C . GLY A 1 263 ? 18.938 -3.566 -10.706 1.00 98.06 263 GLY A C 1
ATOM 1819 O O . GLY A 1 263 ? 18.190 -2.590 -10.811 1.00 98.06 263 GLY A O 1
ATOM 1820 N N . PRO A 1 264 ? 19.934 -3.589 -9.803 1.00 98.19 264 PRO A N 1
ATOM 1821 C CA . PRO A 1 264 ? 20.168 -2.452 -8.926 1.00 98.19 264 PRO A CA 1
ATOM 1822 C C . PRO A 1 264 ? 20.527 -1.205 -9.741 1.00 98.19 264 PRO A C 1
ATOM 1824 O O . PRO A 1 264 ? 21.347 -1.296 -10.654 1.00 98.19 264 PRO A O 1
ATOM 1827 N N . LEU A 1 265 ? 19.915 -0.065 -9.414 1.00 98.00 265 LEU A N 1
ATOM 1828 C CA . LEU A 1 265 ? 20.087 1.210 -10.132 1.00 98.00 265 LEU A CA 1
ATOM 1829 C C . LEU A 1 265 ? 19.728 1.172 -11.634 1.00 98.00 265 LEU A C 1
ATOM 1831 O O . LEU A 1 265 ? 20.114 2.068 -12.377 1.00 98.00 265 LEU A O 1
ATOM 1835 N N . SER A 1 266 ? 19.016 0.149 -12.112 1.00 98.19 266 SER A N 1
ATOM 1836 C CA . SER A 1 266 ? 18.533 0.121 -13.501 1.00 98.19 266 SER A CA 1
ATOM 1837 C C . SER A 1 266 ? 17.395 1.118 -13.712 1.00 98.19 266 SER A C 1
ATOM 1839 O O . SER A 1 266 ? 16.586 1.331 -12.807 1.00 98.19 266 SER A O 1
ATOM 1841 N N . GLY A 1 267 ? 17.297 1.699 -14.907 1.00 97.44 267 GLY A N 1
ATOM 1842 C CA . GLY A 1 267 ? 16.154 2.515 -15.322 1.00 97.44 267 GLY A CA 1
ATOM 1843 C C . GLY A 1 267 ? 15.886 3.713 -14.412 1.00 97.44 267 GLY A C 1
ATOM 1844 O O . GLY A 1 267 ? 14.728 4.035 -14.157 1.00 97.44 267 GLY A O 1
ATOM 1845 N N . THR A 1 268 ? 16.927 4.329 -13.852 1.00 97.38 268 THR A N 1
ATOM 1846 C CA . THR A 1 268 ? 16.778 5.539 -13.035 1.00 97.38 268 THR A CA 1
ATOM 1847 C C . THR A 1 268 ? 16.552 6.762 -13.921 1.00 97.38 268 THR A C 1
ATOM 1849 O O . THR A 1 268 ? 17.181 6.864 -14.971 1.00 97.38 268 THR A O 1
ATOM 1852 N N . ALA A 1 269 ? 15.724 7.712 -13.481 1.00 97.25 269 ALA A N 1
ATOM 1853 C CA . ALA A 1 269 ? 15.450 8.980 -14.162 1.00 97.25 269 ALA A CA 1
ATOM 1854 C C . ALA A 1 269 ? 14.920 8.820 -15.603 1.00 97.25 269 ALA A C 1
ATOM 1856 O O . ALA A 1 269 ? 15.318 9.546 -16.514 1.00 97.25 269 ALA A O 1
ATOM 1857 N N . VAL A 1 270 ? 14.011 7.865 -15.817 1.00 97.56 270 VAL A N 1
ATOM 1858 C CA . VAL A 1 270 ? 13.395 7.616 -17.129 1.00 97.56 270 VAL A CA 1
ATOM 1859 C C . VAL A 1 270 ? 12.281 8.630 -17.387 1.00 97.56 270 VAL A C 1
ATOM 1861 O O . VAL A 1 270 ? 11.343 8.739 -16.603 1.00 97.56 270 VAL A O 1
ATOM 1864 N N . LYS A 1 271 ? 12.354 9.330 -18.518 1.00 97.69 271 LYS A N 1
ATOM 1865 C CA . LYS A 1 271 ? 11.319 10.208 -19.076 1.00 97.69 271 LYS A CA 1
ATOM 1866 C C . LYS A 1 271 ? 10.925 9.698 -20.455 1.00 97.69 271 LYS A C 1
ATOM 1868 O O . LYS A 1 271 ? 11.522 10.074 -21.458 1.00 97.69 271 LYS A O 1
ATOM 1873 N N . GLY A 1 272 ? 9.949 8.807 -20.500 1.00 96.94 272 GLY A N 1
ATOM 1874 C CA . GLY A 1 272 ? 9.554 8.130 -21.728 1.00 96.94 272 GLY A CA 1
ATOM 1875 C C . GLY A 1 272 ? 8.784 6.851 -21.454 1.00 96.94 272 GLY A C 1
ATOM 1876 O O . GLY A 1 272 ? 8.612 6.426 -20.311 1.00 96.94 272 GLY A O 1
ATOM 1877 N N . ASN A 1 273 ? 8.300 6.239 -22.523 1.00 98.25 273 ASN A N 1
ATOM 1878 C CA . ASN A 1 273 ? 7.402 5.100 -22.484 1.00 98.25 273 ASN A CA 1
ATOM 1879 C C . ASN A 1 273 ? 8.046 3.861 -23.096 1.00 98.25 273 ASN A C 1
ATOM 1881 O O . ASN A 1 273 ? 8.810 3.940 -24.058 1.00 98.25 273 ASN A O 1
ATOM 1885 N N . MET A 1 274 ? 7.619 2.692 -22.620 1.00 98.31 274 MET A N 1
ATOM 1886 C CA . MET A 1 274 ? 7.965 1.397 -23.217 1.00 98.31 274 MET A CA 1
ATOM 1887 C C . MET A 1 274 ? 9.477 1.114 -23.258 1.00 98.31 274 MET A C 1
ATOM 1889 O O . MET A 1 274 ? 9.950 0.444 -24.177 1.00 98.31 274 MET A O 1
ATOM 1893 N N . ASN A 1 275 ? 10.242 1.627 -22.291 1.00 98.12 275 ASN A N 1
ATOM 1894 C CA . ASN A 1 275 ? 11.683 1.396 -22.212 1.00 98.12 275 ASN A CA 1
ATOM 1895 C C . ASN A 1 275 ? 12.018 0.120 -21.436 1.00 98.12 275 ASN A C 1
ATOM 1897 O O . ASN A 1 275 ? 11.318 -0.254 -20.496 1.00 98.12 275 ASN A O 1
ATOM 1901 N N . VAL A 1 276 ? 13.125 -0.529 -21.793 1.00 98.25 276 VAL A N 1
ATOM 1902 C CA . VAL A 1 276 ? 13.648 -1.719 -21.115 1.00 98.25 276 VAL A CA 1
ATOM 1903 C C . VAL A 1 276 ? 15.073 -1.455 -20.645 1.00 98.25 276 VAL A C 1
ATOM 1905 O O . VAL A 1 276 ? 15.951 -1.161 -21.449 1.00 98.25 276 VAL A O 1
ATOM 1908 N N . ALA A 1 277 ? 15.308 -1.616 -19.349 1.00 98.06 277 ALA A N 1
ATOM 1909 C CA . ALA A 1 277 ? 16.595 -1.511 -18.683 1.00 98.06 277 ALA A CA 1
ATOM 1910 C C . ALA A 1 277 ? 16.849 -2.784 -17.863 1.00 98.06 277 ALA A C 1
ATOM 1912 O O . ALA A 1 277 ? 16.134 -3.067 -16.901 1.00 98.06 277 ALA A O 1
ATOM 1913 N N . LEU A 1 278 ? 17.861 -3.569 -18.239 1.00 98.31 278 LEU A N 1
ATOM 1914 C CA . LEU A 1 278 ? 18.209 -4.815 -17.556 1.00 98.31 278 LEU A CA 1
ATOM 1915 C C . LEU A 1 278 ? 19.709 -4.885 -17.267 1.00 98.31 278 LEU A C 1
ATOM 1917 O O . LEU A 1 278 ? 20.518 -5.008 -18.184 1.00 98.31 278 LEU A O 1
ATOM 1921 N N . GLY A 1 279 ? 20.075 -4.868 -15.986 1.00 97.75 279 GLY A N 1
ATOM 1922 C CA . GLY A 1 279 ? 21.462 -4.892 -15.517 1.00 97.75 279 GLY A CA 1
ATOM 1923 C C . GLY A 1 279 ? 21.756 -3.792 -14.502 1.00 97.75 279 GLY A C 1
ATOM 1924 O O . GLY A 1 279 ? 20.978 -2.858 -14.333 1.00 97.75 279 GLY A O 1
ATOM 1925 N N . TRP A 1 280 ? 22.882 -3.901 -13.796 1.00 97.94 280 TRP A N 1
ATOM 1926 C CA . TRP A 1 280 ? 23.320 -2.838 -12.888 1.00 97.94 280 TRP A CA 1
ATOM 1927 C C . TRP A 1 280 ? 23.562 -1.544 -13.674 1.00 97.94 280 TRP A C 1
ATOM 1929 O O . TRP A 1 280 ? 24.278 -1.590 -14.670 1.00 97.94 280 TRP A O 1
ATOM 1939 N N . LEU A 1 281 ? 22.947 -0.427 -13.266 1.00 97.31 281 LEU A N 1
ATOM 1940 C CA . LEU A 1 281 ? 23.011 0.875 -13.964 1.00 97.31 281 LEU A CA 1
ATOM 1941 C C . LEU A 1 281 ? 22.559 0.876 -15.440 1.00 97.31 281 LEU A C 1
ATOM 1943 O O . LEU A 1 281 ? 22.814 1.834 -16.166 1.00 97.31 281 LEU A O 1
ATOM 1947 N N . ALA A 1 282 ? 21.884 -0.171 -15.916 1.00 97.94 282 ALA A N 1
ATOM 1948 C CA . ALA A 1 282 ? 21.374 -0.183 -17.282 1.00 97.94 282 ALA A CA 1
ATOM 1949 C C . ALA A 1 282 ? 20.307 0.907 -17.463 1.00 97.94 282 ALA A C 1
ATOM 1951 O O . ALA A 1 282 ? 19.427 1.050 -16.616 1.00 97.94 282 ALA A O 1
ATOM 1952 N N . GLY A 1 283 ? 20.333 1.625 -18.584 1.00 95.44 283 GLY A N 1
ATOM 1953 C CA . GLY A 1 283 ? 19.256 2.527 -18.991 1.00 95.44 283 GLY A CA 1
ATOM 1954 C C . GLY A 1 283 ? 18.988 3.686 -18.030 1.00 95.44 283 GLY A C 1
ATOM 1955 O O . GLY A 1 283 ? 17.834 4.075 -17.872 1.00 95.44 283 GLY A O 1
ATOM 1956 N N . SER A 1 284 ? 20.020 4.216 -17.371 1.00 94.62 284 SER A N 1
ATOM 1957 C CA . SER A 1 284 ? 19.906 5.470 -16.625 1.00 94.62 284 SER A CA 1
ATOM 1958 C C . SER A 1 284 ? 19.645 6.652 -17.569 1.00 94.62 284 SER A C 1
ATOM 1960 O O . SER A 1 284 ? 20.184 6.693 -18.675 1.00 94.62 284 SER A O 1
ATOM 1962 N N . ASP A 1 285 ? 18.835 7.611 -17.119 1.00 95.50 285 ASP A N 1
ATOM 1963 C CA . ASP A 1 285 ? 18.559 8.890 -17.787 1.00 95.50 285 ASP A CA 1
ATOM 1964 C C . ASP A 1 285 ? 17.967 8.757 -19.207 1.00 95.50 285 ASP A C 1
ATOM 1966 O O . ASP A 1 285 ? 18.218 9.583 -20.089 1.00 95.50 285 ASP A O 1
ATOM 1970 N N . ILE A 1 286 ? 17.167 7.713 -19.462 1.00 94.50 286 ILE A N 1
ATOM 1971 C CA . ILE A 1 286 ? 16.472 7.555 -20.749 1.00 94.50 286 ILE A CA 1
ATOM 1972 C C . ILE A 1 286 ? 15.442 8.678 -20.912 1.00 94.50 286 ILE A C 1
ATOM 1974 O O . ILE A 1 286 ? 14.527 8.791 -20.107 1.00 94.50 286 ILE A O 1
ATOM 1978 N N . VAL A 1 287 ? 15.543 9.459 -21.989 1.00 95.19 287 VAL A N 1
ATOM 1979 C CA . VAL A 1 287 ? 14.566 10.509 -22.365 1.00 95.19 287 VAL A CA 1
ATOM 1980 C C . VAL A 1 287 ? 13.768 10.176 -23.634 1.00 95.19 287 VAL A C 1
ATOM 1982 O O . VAL A 1 287 ? 13.081 11.032 -24.190 1.00 95.19 287 VAL A O 1
ATOM 1985 N N . ALA A 1 288 ? 13.922 8.952 -24.141 1.00 93.75 288 ALA A N 1
ATOM 1986 C CA . ALA A 1 288 ? 13.282 8.463 -25.355 1.00 93.75 288 ALA A CA 1
ATOM 1987 C C . ALA A 1 288 ? 12.195 7.427 -25.037 1.00 93.75 288 ALA A C 1
ATOM 1989 O O . ALA A 1 288 ? 12.110 6.901 -23.926 1.00 93.75 288 ALA A O 1
ATOM 1990 N N . ASP A 1 289 ? 11.371 7.132 -26.041 1.00 96.31 289 ASP A N 1
ATOM 1991 C CA . ASP A 1 289 ? 10.433 6.015 -26.009 1.00 96.31 289 ASP A CA 1
ATOM 1992 C C . ASP A 1 289 ? 11.055 4.780 -26.678 1.00 96.31 289 ASP A C 1
ATOM 1994 O O . ASP A 1 289 ? 11.793 4.898 -27.660 1.00 96.31 289 ASP A O 1
ATOM 1998 N N . ARG A 1 290 ? 10.641 3.585 -26.238 1.00 96.50 290 ARG A N 1
ATOM 1999 C CA . ARG A 1 290 ? 10.948 2.289 -26.879 1.00 96.50 290 ARG A CA 1
ATOM 2000 C C . ARG A 1 290 ? 12.443 1.958 -26.951 1.00 96.50 290 ARG A C 1
ATOM 2002 O O . ARG A 1 290 ? 12.885 1.260 -27.865 1.00 96.50 290 ARG A O 1
ATOM 2009 N N . SER A 1 291 ? 13.218 2.428 -25.983 1.00 95.75 291 SER A N 1
ATOM 2010 C CA . SER A 1 291 ? 14.642 2.129 -25.852 1.00 95.75 291 SER A CA 1
ATOM 2011 C C . SER A 1 291 ? 14.875 0.784 -25.164 1.00 95.75 291 SER A C 1
ATOM 2013 O O . SER A 1 291 ? 14.122 0.384 -24.277 1.00 95.75 291 SER A O 1
ATOM 2015 N N . VAL A 1 292 ? 15.954 0.092 -25.540 1.00 96.75 292 VAL A N 1
ATOM 2016 C CA . VAL A 1 292 ? 16.363 -1.177 -24.923 1.00 96.75 292 VAL A CA 1
ATOM 2017 C C . VAL A 1 292 ? 17.837 -1.108 -24.527 1.00 96.75 292 VAL A C 1
ATOM 2019 O O . VAL A 1 292 ? 18.713 -1.038 -25.385 1.00 96.75 292 VAL A O 1
ATOM 2022 N N . SER A 1 293 ? 18.095 -1.182 -23.224 1.00 96.88 293 SER A N 1
ATOM 2023 C CA . SER A 1 293 ? 19.417 -1.214 -22.601 1.00 96.88 293 SER A CA 1
ATOM 2024 C C . SER A 1 293 ? 19.577 -2.510 -21.810 1.00 96.88 293 SER A C 1
ATOM 2026 O O . SER A 1 293 ? 18.919 -2.712 -20.789 1.00 96.88 293 SER A O 1
ATOM 2028 N N . ILE A 1 294 ? 20.443 -3.411 -22.281 1.00 97.00 294 ILE A N 1
ATOM 2029 C CA . ILE A 1 294 ? 20.669 -4.724 -21.662 1.00 97.00 294 ILE A CA 1
ATOM 2030 C C . ILE A 1 294 ? 22.165 -4.919 -21.429 1.00 97.00 294 ILE A C 1
ATOM 2032 O O . ILE A 1 294 ? 22.952 -4.920 -22.373 1.00 97.00 294 ILE A O 1
ATOM 2036 N N . GLY A 1 295 ? 22.540 -5.122 -20.170 1.00 95.75 295 GLY A N 1
ATOM 2037 C CA . GLY A 1 295 ? 23.921 -5.261 -19.722 1.00 95.75 295 GLY A CA 1
ATOM 2038 C C . GLY A 1 295 ? 24.259 -4.283 -18.601 1.00 95.75 295 GLY A C 1
ATOM 2039 O O . GLY A 1 295 ? 23.580 -3.282 -18.395 1.00 95.75 295 GLY A O 1
ATOM 2040 N N . SER A 1 296 ? 25.318 -4.590 -17.855 1.00 96.88 296 SER A N 1
ATOM 2041 C CA . SER A 1 296 ? 25.856 -3.676 -16.845 1.00 96.88 296 SER A CA 1
ATOM 2042 C C . SER A 1 296 ? 26.278 -2.361 -17.504 1.00 96.88 296 SER A C 1
ATOM 2044 O O . SER A 1 296 ? 27.014 -2.405 -18.486 1.00 96.88 296 SER A O 1
ATOM 2046 N N . GLU A 1 297 ? 25.812 -1.229 -16.974 1.00 95.19 297 GLU A N 1
ATOM 2047 C CA . GLU A 1 297 ? 26.072 0.133 -17.474 1.00 95.19 297 GLU A CA 1
ATOM 2048 C C . GLU A 1 297 ? 25.646 0.370 -18.936 1.00 95.19 297 GLU A C 1
ATOM 2050 O O . GLU A 1 297 ? 26.085 1.325 -19.577 1.00 95.19 297 GLU A O 1
ATOM 2055 N N . ALA A 1 298 ? 24.792 -0.492 -19.498 1.00 94.94 298 ALA A N 1
ATOM 2056 C CA . ALA A 1 298 ? 24.324 -0.321 -20.865 1.00 94.94 298 ALA A CA 1
ATOM 2057 C C . ALA A 1 298 ? 23.480 0.958 -20.972 1.00 94.94 298 ALA A C 1
ATOM 2059 O O . ALA A 1 298 ? 22.439 1.076 -20.327 1.00 94.94 298 ALA A O 1
ATOM 2060 N N . VAL A 1 299 ? 23.900 1.898 -21.814 1.00 88.75 299 VAL A N 1
ATOM 2061 C CA . VAL A 1 299 ? 23.170 3.139 -22.105 1.00 88.75 299 VAL A CA 1
ATOM 2062 C C . VAL A 1 299 ? 22.754 3.173 -23.570 1.00 88.75 299 VAL A C 1
ATOM 2064 O O . VAL A 1 299 ? 23.439 2.624 -24.435 1.00 88.75 299 VAL A O 1
ATOM 2067 N N . MET A 1 300 ? 21.627 3.824 -23.861 1.00 75.38 300 MET A N 1
ATOM 2068 C CA . MET A 1 300 ? 21.226 4.072 -25.242 1.00 75.38 300 MET A CA 1
ATOM 2069 C C . MET A 1 300 ? 22.133 5.156 -25.836 1.00 75.38 300 MET A C 1
ATOM 2071 O O . MET A 1 300 ? 22.241 6.244 -25.273 1.00 75.38 300 MET A O 1
ATOM 2075 N N . SER A 1 301 ? 22.758 4.890 -26.983 1.00 60.84 301 SER A N 1
ATOM 2076 C CA . SER A 1 301 ? 23.328 5.953 -27.815 1.00 60.84 301 SER A CA 1
ATOM 2077 C C . SER A 1 301 ? 22.205 6.588 -28.637 1.00 60.84 301 SER A C 1
ATOM 2079 O O . SER A 1 301 ? 21.512 5.864 -29.356 1.00 60.84 301 SER A O 1
ATOM 2081 N N . GLY A 1 302 ? 22.015 7.901 -28.492 1.00 52.31 302 GLY A N 1
ATOM 2082 C CA . GLY A 1 302 ? 21.063 8.690 -29.285 1.00 52.31 302 GLY A CA 1
ATOM 2083 C C . GLY A 1 302 ? 21.402 8.769 -30.767 1.00 52.31 302 GLY A C 1
ATOM 2084 O O . GLY A 1 302 ? 22.581 8.543 -31.123 1.00 52.31 302 GLY A O 1
#

pLDDT: mean 78.59, std 26.05, range [25.84, 98.88]

Radius of gyration: 32.19 Å; chains: 1; bounding box: 96×53×99 Å

Secondary structure (DSSP, 8-state):
---------PPP----------------------------------------------------------B-STT-EEE-SSSSS-EEEEEPPPSSSS-B-EEEEEEEPBPTTSSSB-HHHHHHHHHHHB-BT-EEEEETT-EE-TT-EEESTT-EE-TT-EEESTTTTTTPPTT-TT-EEESTTTTTT-BSSS-EEESTTTTSEEESSS-EEESTTTT-EEESSS-EEESTTTT-EEESSS-EEESTTTT-SEESSS-EEESTTTTTT-BSSS-EEESTTTTTT--SSS-EEESTT-----

InterPro domains:
  IPR011049 Serralysin-like metalloprotease, C-terminal [G3DSA:2.150.10.10] (175-302)

Foldseek 3Di:
DDDDDDDDDDDDDDDDDDDDDDDDDDDDDDDDDDDDDDDDDDDDDDDDDDDDDDDDDDDPDPDDQDWDPWDADPNKTWIDTPQDDKIWIWDPQDPDDQGWATETEIRFDDDPPDSDGPVVLVVVLSVPATHHNEYYYEYSLEHAHHVEYFAYHNFYAHALEYAHEHQFCRCADPVAHQEYTHAALGNNQDQHYNEYAHEHLGNNHEHEECEYAAYALGCNAYYEYNEYFYEHCWCNHEYEYCEYAAYHNGNAQHAEYQEYTHEHCWNHNAQEYNEYAAEAVFAHNHNYYNHYTYYHVGYDDD

Organism: Agrobacterium tumefaciens (NCBI:txid358)